Protein AF-0000000065807755 (afdb_homodimer)

Nearest PDB structures (foldseek):
  6hhk-assembly2_C  TM=9.388E-01  e=1.111E-24  Pecentumvirus A511
  7yzx-assembly1_A  TM=2.605E-01  e=2.488E+00  Streptococcus pyogenes
  5xxz-assembly1_B  TM=1.994E-01  e=1.651E+00  Streptococcus pyogenes
  5xxz-assembly1_A  TM=2.271E-01  e=3.975E+00  Streptococcus pyogenes
  6vjb-assembly1_A  TM=2.024E-01  e=2.488E+00  Streptococcus pyogenes

pLDDT: mean 92.17, std 13.01, range [21.42, 98.62]

InterPro domains:
  IPR036327 Bacteriophage T4, Gp8 superfamily [SSF89433] (10-60)
  IPR058040 Baseplate wedge 3 tail fiber network component [PF25691] (1-173)

Structure (mmCIF, N/CA/C/O backbone):
data_AF-0000000065807755-model_v1
#
loop_
_entity.id
_entity.type
_entity.pdbx_description
1 polymer 'Virion protein 3'
#
loop_
_atom_site.group_PDB
_atom_site.id
_atom_site.type_symbol
_atom_site.label_atom_id
_atom_site.label_alt_id
_atom_site.label_comp_id
_atom_site.label_asym_id
_atom_site.label_entity_id
_atom_site.label_seq_id
_atom_site.pdbx_PDB_ins_code
_atom_site.Cartn_x
_atom_site.Cartn_y
_atom_site.Cartn_z
_atom_site.occupancy
_atom_site.B_iso_or_equiv
_atom_site.auth_seq_id
_atom_site.auth_comp_id
_atom_site.auth_asym_id
_atom_site.auth_atom_id
_atom_site.pdbx_PDB_model_num
ATOM 1 N N . MET A 1 1 ? 3.611 9.258 17.828 1 67.75 1 MET A N 1
ATOM 2 C CA . MET A 1 1 ? 3.988 8.484 16.641 1 67.75 1 MET A CA 1
ATOM 3 C C . MET A 1 1 ? 2.85 8.453 15.633 1 67.75 1 MET A C 1
ATOM 5 O O . MET A 1 1 ? 1.682 8.328 16 1 67.75 1 MET A O 1
ATOM 9 N N . ALA A 1 2 ? 3.131 8.836 14.383 1 78.81 2 ALA A N 1
ATOM 10 C CA . ALA A 1 2 ? 2.1 8.875 13.352 1 78.81 2 ALA A CA 1
ATOM 11 C C . ALA A 1 2 ? 1.601 7.469 13.023 1 78.81 2 ALA A C 1
ATOM 13 O O . ALA A 1 2 ? 2.379 6.512 13.031 1 78.81 2 ALA A O 1
ATOM 14 N N . ILE A 1 3 ? 0.289 7.277 12.875 1 83.31 3 ILE A N 1
ATOM 15 C CA . ILE A 1 3 ? -0.272 5.988 12.484 1 83.31 3 ILE A CA 1
ATOM 16 C C . ILE A 1 3 ? -0.877 6.094 11.086 1 83.31 3 ILE A C 1
ATOM 18 O O . ILE A 1 3 ? -1.372 7.152 10.695 1 83.31 3 ILE A O 1
ATOM 22 N N . ALA A 1 4 ? -0.854 4.984 10.438 1 87.94 4 ALA A N 1
ATOM 23 C CA . ALA A 1 4 ? -1.62 4.867 9.195 1 87.94 4 ALA A CA 1
ATOM 24 C C . ALA A 1 4 ? -3.113 4.746 9.484 1 87.94 4 ALA A C 1
ATOM 26 O O . ALA A 1 4 ? -3.516 4.059 10.43 1 87.94 4 ALA A O 1
ATOM 27 N N . THR A 1 5 ? -3.891 5.379 8.664 1 92.94 5 THR A N 1
ATOM 28 C CA . THR A 1 5 ? -5.336 5.273 8.82 1 92.94 5 THR A CA 1
ATOM 29 C C . THR A 1 5 ? -5.867 4.035 8.109 1 92.94 5 THR A C 1
ATOM 31 O O . THR A 1 5 ? -5.168 3.439 7.281 1 92.94 5 THR A O 1
ATOM 34 N N . ASN A 1 6 ? -7.133 3.652 8.469 1 92.38 6 ASN A N 1
ATOM 35 C CA . ASN A 1 6 ? -7.781 2.576 7.727 1 92.38 6 ASN A CA 1
ATOM 36 C C . ASN A 1 6 ? -7.965 2.941 6.254 1 92.38 6 ASN A C 1
ATOM 38 O O . ASN A 1 6 ? -7.852 2.08 5.379 1 92.38 6 ASN A O 1
ATOM 42 N N . ASN A 1 7 ? -8.203 4.227 6.035 1 94.12 7 ASN A N 1
ATOM 43 C CA . ASN A 1 7 ? -8.344 4.672 4.652 1 94.12 7 ASN A CA 1
ATOM 44 C C . ASN A 1 7 ? -7.039 4.488 3.877 1 94.12 7 ASN A C 1
ATOM 46 O O . ASN A 1 7 ? -7.062 4.211 2.676 1 94.12 7 ASN A O 1
ATOM 50 N N . SER A 1 8 ? -5.973 4.652 4.574 1 93.31 8 SER A N 1
ATOM 51 C CA . SER A 1 8 ? -4.688 4.418 3.922 1 93.31 8 SER A CA 1
ATOM 52 C C . SER A 1 8 ? -4.543 2.965 3.49 1 93.31 8 SER A C 1
ATOM 54 O O . SER A 1 8 ? -4.008 2.68 2.418 1 93.31 8 SER A O 1
ATOM 56 N N . ARG A 1 9 ? -5.031 2.109 4.262 1 91.94 9 ARG A N 1
ATOM 57 C CA . ARG A 1 9 ? -4.984 0.687 3.943 1 91.94 9 ARG A CA 1
ATOM 58 C C . ARG A 1 9 ? -5.891 0.362 2.762 1 91.94 9 ARG A C 1
ATOM 60 O O . ARG A 1 9 ? -5.527 -0.432 1.892 1 91.94 9 ARG A O 1
ATOM 67 N N . VAL A 1 10 ? -7.047 0.959 2.787 1 95 10 VAL A N 1
ATOM 68 C CA . VAL A 1 10 ? -7.961 0.768 1.667 1 95 10 VAL A CA 1
ATOM 69 C C . VAL A 1 10 ? -7.316 1.283 0.381 1 95 10 VAL A C 1
ATOM 71 O O . VAL A 1 10 ? -7.387 0.627 -0.661 1 95 10 VAL A O 1
ATOM 74 N N . TYR A 1 11 ? -6.703 2.42 0.502 1 94.25 11 TYR A N 1
ATOM 75 C CA . TYR A 1 11 ? -6.016 2.984 -0.654 1 94.25 11 TYR A CA 1
ATOM 76 C C . TYR A 1 11 ? -4.992 2.004 -1.212 1 94.25 11 TYR A C 1
ATOM 78 O O . TYR A 1 11 ? -4.957 1.751 -2.418 1 94.25 11 TYR A O 1
ATOM 86 N N . ALA A 1 12 ? -4.191 1.467 -0.369 1 92.94 12 ALA A N 1
ATOM 87 C CA . ALA A 1 12 ? -3.166 0.516 -0.788 1 92.94 12 ALA A CA 1
ATOM 88 C C . ALA A 1 12 ? -3.791 -0.701 -1.466 1 92.94 12 ALA A C 1
ATOM 90 O O . ALA A 1 12 ? -3.303 -1.16 -2.502 1 92.94 12 ALA A O 1
ATOM 91 N N . SER A 1 13 ? -4.852 -1.189 -0.887 1 95.06 13 SER A N 1
ATOM 92 C CA . SER A 1 13 ? -5.535 -2.35 -1.448 1 95.06 13 SER A CA 1
ATOM 93 C C . SER A 1 13 ? -6.141 -2.029 -2.812 1 95.06 13 SER A C 1
ATOM 95 O O . SER A 1 13 ? -6.102 -2.857 -3.725 1 95.06 13 SER A O 1
ATOM 97 N N . LEU A 1 14 ? -6.672 -0.839 -2.891 1 95.69 14 LEU A N 1
ATOM 98 C CA . LEU A 1 14 ? -7.246 -0.409 -4.16 1 95.69 14 LEU A CA 1
ATOM 99 C C . LEU A 1 14 ? -6.168 -0.311 -5.238 1 95.69 14 LEU A C 1
ATOM 101 O O . LEU A 1 14 ? -6.402 -0.683 -6.391 1 95.69 14 LEU A O 1
ATOM 105 N N . GLN A 1 15 ? -4.992 0.189 -4.863 1 94.44 15 GLN A N 1
ATOM 106 C CA . GLN A 1 15 ? -3.895 0.272 -5.82 1 94.44 15 GLN A CA 1
ATOM 107 C C . GLN A 1 15 ? -3.494 -1.113 -6.32 1 94.44 15 GLN A C 1
ATOM 109 O O . GLN A 1 15 ? -3.234 -1.299 -7.512 1 94.44 15 GLN A O 1
ATOM 114 N N . LEU A 1 16 ? -3.467 -2.049 -5.457 1 94.69 16 LEU A N 1
ATOM 115 C CA . LEU A 1 16 ? -3.139 -3.416 -5.844 1 94.69 16 LEU A CA 1
ATOM 116 C C . LEU A 1 16 ? -4.219 -3.998 -6.75 1 94.69 16 LEU A C 1
ATOM 118 O O . LEU A 1 16 ? -3.914 -4.574 -7.797 1 94.69 16 LEU A O 1
ATOM 122 N N . LYS A 1 17 ? -5.449 -3.834 -6.355 1 96.81 17 LYS A N 1
ATOM 123 C CA . LYS A 1 17 ? -6.582 -4.332 -7.133 1 96.81 17 LYS A CA 1
ATOM 124 C C . LYS A 1 17 ? -6.57 -3.762 -8.547 1 96.81 17 LYS A C 1
ATOM 126 O O . LYS A 1 17 ? -6.875 -4.469 -9.508 1 96.81 17 LYS A O 1
ATOM 131 N N . ASN A 1 18 ? -6.176 -2.559 -8.641 1 96.56 18 ASN A N 1
ATOM 132 C CA . ASN A 1 18 ? -6.172 -1.876 -9.93 1 96.56 18 ASN A CA 1
ATOM 133 C C . ASN A 1 18 ? -5.133 -2.473 -10.875 1 96.56 18 ASN A C 1
ATOM 135 O O . ASN A 1 18 ? -5.145 -2.188 -12.078 1 96.56 18 ASN A O 1
ATOM 139 N N . LYS A 1 19 ? -4.297 -3.365 -10.406 1 96.75 19 LYS A N 1
ATOM 140 C CA . LYS A 1 19 ? -3.307 -4.047 -11.242 1 96.75 19 LYS A CA 1
ATOM 141 C C . LYS A 1 19 ? -3.863 -5.352 -11.797 1 96.75 19 LYS A C 1
ATOM 143 O O . LYS A 1 19 ? -3.127 -6.141 -12.398 1 96.75 19 LYS A O 1
ATOM 148 N N . GLN A 1 20 ? -5.094 -5.582 -11.742 1 97.12 20 GLN A N 1
ATOM 149 C CA . GLN A 1 20 ? -5.711 -6.859 -12.078 1 97.12 20 GLN A CA 1
ATOM 150 C C . GLN A 1 20 ? -5.406 -7.258 -13.516 1 97.12 20 GLN A C 1
ATOM 152 O O . GLN A 1 20 ? -5.238 -8.438 -13.82 1 97.12 20 GLN A O 1
ATOM 157 N N . ASP A 1 21 ? -5.277 -6.305 -14.461 1 96.25 21 ASP A N 1
ATOM 158 C CA . ASP A 1 21 ? -5.098 -6.617 -15.875 1 96.25 21 ASP A CA 1
ATOM 159 C C . ASP A 1 21 ? -3.725 -7.227 -16.125 1 96.25 21 ASP A C 1
ATOM 161 O O . ASP A 1 21 ? -3.514 -7.891 -17.156 1 96.25 21 ASP A O 1
ATOM 165 N N . SER A 1 22 ? -2.818 -6.957 -15.234 1 96.94 22 SER A N 1
ATOM 166 C CA . SER A 1 22 ? -1.463 -7.473 -15.391 1 96.94 22 SER A CA 1
ATOM 167 C C . SER A 1 22 ? -1.096 -8.414 -14.242 1 96.94 22 SER A C 1
ATOM 169 O O . SER A 1 22 ? 0.086 -8.641 -13.977 1 96.94 22 SER A O 1
ATOM 171 N N . MET A 1 23 ? -2.143 -8.867 -13.531 1 97.75 23 MET A N 1
ATOM 172 C CA . MET A 1 23 ? -1.961 -9.758 -12.383 1 97.75 23 MET A CA 1
ATOM 173 C C . MET A 1 23 ? -2.051 -11.219 -12.812 1 97.75 23 MET A C 1
ATOM 175 O O . MET A 1 23 ? -2.99 -11.609 -13.508 1 97.75 23 MET A O 1
ATOM 179 N N . TYR A 1 24 ? -1.058 -12.062 -12.406 1 98.38 24 TYR A N 1
ATOM 180 C CA . TYR A 1 24 ? -1.002 -13.477 -12.781 1 98.38 24 TYR A CA 1
ATOM 181 C C . TYR A 1 24 ? -0.627 -14.336 -11.578 1 98.38 24 TYR A C 1
ATOM 183 O O . TYR A 1 24 ? 0.215 -13.945 -10.766 1 98.38 24 TYR A O 1
ATOM 191 N N . LEU A 1 25 ? -1.238 -15.469 -11.5 1 98.25 25 LEU A N 1
ATOM 192 C CA . LEU A 1 25 ? -0.791 -16.531 -10.609 1 98.25 25 LEU A CA 1
ATOM 193 C C . LEU A 1 25 ? 0.409 -17.266 -11.203 1 98.25 25 LEU A C 1
ATOM 195 O O . LEU A 1 25 ? 0.374 -17.688 -12.359 1 98.25 25 LEU A O 1
ATOM 199 N N . ALA A 1 26 ? 1.429 -17.344 -10.438 1 98.44 26 ALA A N 1
ATOM 200 C CA . ALA A 1 26 ? 2.594 -18.125 -10.836 1 98.44 26 ALA A CA 1
ATOM 201 C C . ALA A 1 26 ? 2.695 -19.406 -10.008 1 98.44 26 ALA A C 1
ATOM 203 O O . ALA A 1 26 ? 2.402 -19.406 -8.812 1 98.44 26 ALA A O 1
ATOM 204 N N . ILE A 1 27 ? 3.062 -20.469 -10.617 1 98.31 27 ILE A N 1
ATOM 205 C CA . ILE A 1 27 ? 3.396 -21.703 -9.922 1 98.31 27 ILE A CA 1
ATOM 206 C C . ILE A 1 27 ? 4.812 -22.141 -10.289 1 98.31 27 ILE A C 1
ATOM 208 O O . ILE A 1 27 ? 5.277 -21.891 -11.406 1 98.31 27 ILE A O 1
ATOM 212 N N . GLY A 1 28 ? 5.473 -22.719 -9.344 1 98.44 28 GLY A N 1
ATOM 213 C CA . GLY A 1 28 ? 6.848 -23.141 -9.594 1 98.44 28 GLY A CA 1
ATOM 214 C C . GLY A 1 28 ? 7.398 -24.047 -8.516 1 98.44 28 GLY A C 1
ATOM 215 O O . GLY A 1 28 ? 6.645 -24.578 -7.691 1 98.44 28 GLY A O 1
ATOM 216 N N . LYS A 1 29 ? 8.695 -24.312 -8.633 1 98.44 29 LYS A N 1
ATOM 217 C CA . LYS A 1 29 ? 9.445 -25.172 -7.727 1 98.44 29 LYS A CA 1
ATOM 218 C C . LYS A 1 29 ? 9.109 -26.641 -7.965 1 98.44 29 LYS A C 1
ATOM 220 O O . LYS A 1 29 ? 8.414 -27.266 -7.156 1 98.44 29 LYS A O 1
ATOM 225 N N . THR A 1 30 ? 9.695 -27.172 -9 1 98.06 30 THR A N 1
ATOM 226 C CA . THR A 1 30 ? 9.414 -28.547 -9.383 1 98.06 30 THR A CA 1
ATOM 227 C C . THR A 1 30 ? 10.25 -29.531 -8.57 1 98.06 30 THR A C 1
ATOM 229 O O . THR A 1 30 ? 9.867 -30.672 -8.383 1 98.06 30 THR A O 1
ATOM 232 N N . THR A 1 31 ? 11.391 -29.062 -8.008 1 98 31 THR A N 1
ATOM 233 C CA . THR A 1 31 ? 12.297 -29.922 -7.246 1 98 31 THR A CA 1
ATOM 234 C C . THR A 1 31 ? 11.891 -29.953 -5.777 1 98 31 THR A C 1
ATOM 236 O O . THR A 1 31 ? 11.375 -28.969 -5.238 1 98 31 THR A O 1
ATOM 239 N N . PRO A 1 32 ? 12.188 -31.016 -5.137 1 97.88 32 PRO A N 1
ATOM 240 C CA . PRO A 1 32 ? 11.727 -31.203 -3.76 1 97.88 32 PRO A CA 1
ATOM 241 C C . PRO A 1 32 ? 12.438 -30.281 -2.766 1 97.88 32 PRO A C 1
ATOM 243 O O . PRO A 1 32 ? 13.57 -29.875 -3.006 1 97.88 32 PRO A O 1
ATOM 246 N N . TRP A 1 33 ? 11.672 -29.984 -1.714 1 97.75 33 TRP A N 1
ATOM 247 C CA . TRP A 1 33 ? 12.312 -29.375 -0.547 1 97.75 33 TRP A CA 1
ATOM 248 C C . TRP A 1 33 ? 13.242 -30.375 0.136 1 97.75 33 TRP A C 1
ATOM 250 O O . TRP A 1 33 ? 13.125 -31.594 -0.068 1 97.75 33 TRP A O 1
ATOM 260 N N . THR A 1 34 ? 14.219 -29.844 0.962 1 97.12 34 THR A N 1
ATOM 261 C CA . THR A 1 34 ? 15.023 -30.734 1.795 1 97.12 34 THR A CA 1
ATOM 262 C C . THR A 1 34 ? 14.133 -31.578 2.695 1 97.12 34 THR A C 1
ATOM 264 O O . THR A 1 34 ? 14.367 -32.781 2.848 1 97.12 34 THR A O 1
ATOM 267 N N . ASN A 1 35 ? 13.117 -31.016 3.209 1 97.06 35 ASN A N 1
ATOM 268 C CA . ASN A 1 35 ? 12.07 -31.672 3.98 1 97.06 35 ASN A CA 1
ATOM 269 C C . ASN A 1 35 ? 10.68 -31.359 3.428 1 97.06 35 ASN A C 1
ATOM 271 O O . ASN A 1 35 ? 10.141 -30.281 3.678 1 97.06 35 ASN A O 1
ATOM 275 N N . GLU A 1 36 ? 10.039 -32.25 2.781 1 96.12 36 GLU A N 1
ATOM 276 C CA . GLU A 1 36 ? 8.781 -32.062 2.068 1 96.12 36 GLU A CA 1
ATOM 277 C C . GLU A 1 36 ? 7.629 -31.828 3.041 1 96.12 36 GLU A C 1
ATOM 279 O O . GLU A 1 36 ? 6.602 -31.25 2.67 1 96.12 36 GLU A O 1
ATOM 284 N N . ASP A 1 37 ? 7.773 -32.375 4.23 1 94.44 37 ASP A N 1
ATOM 285 C CA . ASP A 1 37 ? 6.703 -32.219 5.215 1 94.44 37 ASP A CA 1
ATOM 286 C C . ASP A 1 37 ? 6.773 -30.875 5.918 1 94.44 37 ASP A C 1
ATOM 288 O O . ASP A 1 37 ? 5.816 -30.453 6.582 1 94.44 37 ASP A O 1
ATOM 292 N N . ALA A 1 38 ? 7.906 -30.234 5.73 1 95.44 38 ALA A N 1
ATOM 293 C CA . ALA A 1 38 ? 8.117 -28.922 6.363 1 95.44 38 ALA A CA 1
ATOM 294 C C . ALA A 1 38 ? 8.828 -27.969 5.418 1 95.44 38 ALA A C 1
ATOM 296 O O . ALA A 1 38 ? 10.023 -27.688 5.586 1 95.44 38 ALA A O 1
ATOM 297 N N . PRO A 1 39 ? 8.125 -27.469 4.434 1 96.69 39 PRO A N 1
ATOM 298 C CA . PRO A 1 39 ? 8.75 -26.5 3.531 1 96.69 39 PRO A CA 1
ATOM 299 C C . PRO A 1 39 ? 9.336 -25.297 4.27 1 96.69 39 PRO A C 1
ATOM 301 O O . PRO A 1 39 ? 8.828 -24.906 5.328 1 96.69 39 PRO A O 1
ATOM 304 N N . PRO A 1 40 ? 10.391 -24.766 3.812 1 96.38 40 PRO A N 1
ATOM 305 C CA . PRO A 1 40 ? 10.977 -23.594 4.469 1 96.38 40 PRO A CA 1
ATOM 306 C C . PRO A 1 40 ? 10.047 -22.375 4.465 1 96.38 40 PRO A C 1
ATOM 308 O O . PRO A 1 40 ? 9.188 -22.266 3.59 1 96.38 40 PRO A O 1
ATOM 311 N N . ALA A 1 41 ? 10.203 -21.531 5.469 1 94.44 41 ALA A N 1
ATOM 312 C CA . ALA A 1 41 ? 9.484 -20.266 5.461 1 94.44 41 ALA A CA 1
ATOM 313 C C . ALA A 1 41 ? 9.844 -19.438 4.23 1 94.44 41 ALA A C 1
ATOM 315 O O . ALA A 1 41 ? 11.008 -19.391 3.818 1 94.44 41 ALA A O 1
ATOM 316 N N . PRO A 1 42 ? 8.828 -18.844 3.65 1 93.75 42 PRO A N 1
ATOM 317 C CA . PRO A 1 42 ? 9.141 -17.984 2.494 1 93.75 42 PRO A CA 1
ATOM 318 C C . PRO A 1 42 ? 10.062 -16.828 2.842 1 93.75 42 PRO A C 1
ATOM 320 O O . PRO A 1 42 ? 9.969 -16.266 3.938 1 93.75 42 PRO A O 1
ATOM 323 N N . ASP A 1 43 ? 10.93 -16.531 1.989 1 94.44 43 ASP A N 1
ATOM 324 C CA . ASP A 1 43 ? 11.859 -15.414 2.111 1 94.44 43 ASP A CA 1
ATOM 325 C C . ASP A 1 43 ? 11.266 -14.141 1.505 1 94.44 43 ASP A C 1
ATOM 327 O O . ASP A 1 43 ? 11.016 -14.078 0.3 1 94.44 43 ASP A O 1
ATOM 331 N N . PRO A 1 44 ? 11.102 -13.07 2.303 1 91.94 44 PRO A N 1
ATOM 332 C CA . PRO A 1 44 ? 10.469 -11.852 1.792 1 91.94 44 PRO A CA 1
ATOM 333 C C . PRO A 1 44 ? 11.312 -11.156 0.722 1 91.94 44 PRO A C 1
ATOM 335 O O . PRO A 1 44 ? 10.82 -10.266 0.025 1 91.94 44 PRO A O 1
ATOM 338 N N . THR A 1 45 ? 12.539 -11.484 0.552 1 94.12 45 THR A N 1
ATOM 339 C CA . THR A 1 45 ? 13.398 -10.844 -0.444 1 94.12 45 THR A CA 1
ATOM 340 C C . THR A 1 45 ? 13.266 -11.539 -1.795 1 94.12 45 THR A C 1
ATOM 342 O O . THR A 1 45 ? 13.875 -11.117 -2.779 1 94.12 45 THR A O 1
ATOM 345 N N . THR A 1 46 ? 12.43 -12.602 -1.843 1 95.44 46 THR A N 1
ATOM 346 C CA . THR A 1 46 ? 12.219 -13.336 -3.084 1 95.44 46 THR A CA 1
ATOM 347 C C . THR A 1 46 ? 11.562 -12.445 -4.133 1 95.44 46 THR A C 1
ATOM 349 O O . THR A 1 46 ? 10.633 -11.695 -3.826 1 95.44 46 THR A O 1
ATOM 352 N N . THR A 1 47 ? 12.094 -12.492 -5.375 1 96.19 47 THR A N 1
ATOM 353 C CA . THR A 1 47 ? 11.547 -11.648 -6.43 1 96.19 47 THR A CA 1
ATOM 354 C C . THR A 1 47 ? 10.875 -12.492 -7.508 1 96.19 47 THR A C 1
ATOM 356 O O . THR A 1 47 ? 10.125 -11.977 -8.336 1 96.19 47 THR A O 1
ATOM 359 N N . THR A 1 48 ? 11.203 -13.758 -7.562 1 96.06 48 THR A N 1
ATOM 360 C CA . THR A 1 48 ? 10.602 -14.703 -8.492 1 96.06 48 THR A CA 1
ATOM 361 C C . THR A 1 48 ? 10.57 -16.109 -7.898 1 96.06 48 THR A C 1
ATOM 363 O O . THR A 1 48 ? 11.422 -16.453 -7.07 1 96.06 48 THR A O 1
ATOM 366 N N . LEU A 1 49 ? 9.562 -16.875 -8.297 1 98 49 LEU A N 1
ATOM 367 C CA . LEU A 1 49 ? 9.5 -18.266 -7.84 1 98 49 LEU A CA 1
ATOM 368 C C . LEU A 1 49 ? 10.656 -19.078 -8.414 1 98 49 LEU A C 1
ATOM 370 O O . LEU A 1 49 ? 11.234 -18.703 -9.445 1 98 49 LEU A O 1
ATOM 374 N N . THR A 1 50 ? 10.953 -20.109 -7.699 1 97.44 50 THR A N 1
ATOM 375 C CA . THR A 1 50 ? 11.961 -21.047 -8.188 1 97.44 50 THR A CA 1
ATOM 376 C C . THR A 1 50 ? 11.375 -21.953 -9.273 1 97.44 50 THR A C 1
ATOM 378 O O . THR A 1 50 ? 10.266 -22.453 -9.141 1 97.44 50 THR A O 1
ATOM 381 N N . GLU A 1 51 ? 12.07 -22.125 -10.438 1 98.25 51 GLU A N 1
ATOM 382 C CA . GLU A 1 51 ? 11.664 -23.031 -11.508 1 98.25 51 GLU A CA 1
ATOM 383 C C . GLU A 1 51 ? 10.211 -22.781 -11.914 1 98.25 51 GLU A C 1
ATOM 385 O O . GLU A 1 51 ? 9.391 -23.703 -11.883 1 98.25 51 GLU A O 1
ATOM 390 N N . VAL A 1 52 ? 9.977 -21.562 -12.375 1 98.62 52 VAL A N 1
ATOM 391 C CA . VAL A 1 52 ? 8.609 -21.172 -12.727 1 98.62 52 VAL A CA 1
ATOM 392 C C . VAL A 1 52 ? 8.086 -22.078 -13.836 1 98.62 52 VAL A C 1
ATOM 394 O O . VAL A 1 52 ? 8.742 -22.266 -14.859 1 98.62 52 VAL A O 1
ATOM 397 N N . ILE A 1 53 ? 6.949 -22.641 -13.578 1 98.38 53 ILE A N 1
ATOM 398 C CA . ILE A 1 53 ? 6.281 -23.484 -14.562 1 98.38 53 ILE A CA 1
ATOM 399 C C . ILE A 1 53 ? 5.48 -22.625 -15.531 1 98.38 53 ILE A C 1
ATOM 401 O O . ILE A 1 53 ? 5.5 -22.859 -16.734 1 98.38 53 ILE A O 1
ATOM 405 N N . GLY A 1 54 ? 4.801 -21.688 -14.977 1 98.44 54 GLY A N 1
ATOM 406 C CA . GLY A 1 54 ? 3.99 -20.812 -15.805 1 98.44 54 GLY A CA 1
ATOM 407 C C . GLY A 1 54 ? 3.197 -19.797 -15 1 98.44 54 GLY A C 1
ATOM 408 O O . GLY A 1 54 ? 3.332 -19.734 -13.773 1 98.44 54 GLY A O 1
ATOM 409 N N . TYR A 1 55 ? 2.477 -19 -15.75 1 98.56 55 TYR A N 1
ATOM 410 C CA . TYR A 1 55 ? 1.649 -17.922 -15.219 1 98.56 55 TYR A CA 1
ATOM 411 C C . TYR A 1 55 ? 0.217 -18.031 -15.727 1 98.56 55 TYR A C 1
ATOM 413 O O . TYR A 1 55 ? -0.008 -18.297 -16.906 1 98.56 55 TYR A O 1
ATOM 421 N N . LYS A 1 56 ? -0.717 -17.922 -14.883 1 98.44 56 LYS A N 1
ATOM 422 C CA . LYS A 1 56 ? -2.133 -17.922 -15.234 1 98.44 56 LYS A CA 1
ATOM 423 C C . LYS A 1 56 ? -2.793 -16.594 -14.875 1 98.44 56 LYS A C 1
ATOM 425 O O . LYS A 1 56 ? -2.688 -16.141 -13.734 1 98.44 56 LYS A O 1
ATOM 430 N N . LYS A 1 57 ? -3.502 -15.992 -15.82 1 98 57 LYS A N 1
ATOM 431 C CA . LYS A 1 57 ? -4.254 -14.773 -15.547 1 98 57 LYS A CA 1
ATOM 432 C C . LYS A 1 57 ? -5.277 -14.992 -14.438 1 98 57 LYS A C 1
ATOM 434 O O . LYS A 1 57 ? -5.988 -16 -14.43 1 98 57 LYS A O 1
ATOM 439 N N . VAL A 1 58 ? -5.227 -14.086 -13.477 1 97.81 58 VAL A N 1
ATOM 440 C CA . VAL A 1 58 ? -6.203 -14.195 -12.398 1 97.81 58 VAL A CA 1
ATOM 441 C C . VAL A 1 58 ? -7.613 -14.047 -12.953 1 97.81 58 VAL A C 1
ATOM 443 O O . VAL A 1 58 ? -7.828 -13.305 -13.922 1 97.81 58 VAL A O 1
ATOM 446 N N . ALA A 1 59 ? -8.531 -14.727 -12.344 1 96.62 59 ALA A N 1
ATOM 447 C CA . ALA A 1 59 ? -9.906 -14.75 -12.82 1 96.62 59 ALA A CA 1
ATOM 448 C C . ALA A 1 59 ? -10.742 -13.656 -12.148 1 96.62 59 ALA A C 1
ATOM 450 O O . ALA A 1 59 ? -11.625 -13.07 -12.773 1 96.62 59 ALA A O 1
ATOM 451 N N . ARG A 1 60 ? -10.461 -13.445 -10.906 1 96.56 60 ARG A N 1
ATOM 452 C CA . ARG A 1 60 ? -11.242 -12.484 -10.133 1 96.56 60 ARG A CA 1
ATOM 453 C C . ARG A 1 60 ? -10.375 -11.766 -9.109 1 96.56 60 ARG A C 1
ATOM 455 O O . ARG A 1 60 ? -9.547 -12.391 -8.445 1 96.56 60 ARG A O 1
ATOM 462 N N . VAL A 1 61 ? -10.516 -10.477 -9.094 1 97.88 61 VAL A N 1
ATOM 463 C CA . VAL A 1 61 ? -9.883 -9.633 -8.078 1 97.88 61 VAL A CA 1
ATOM 464 C C . VAL A 1 61 ? -10.906 -8.648 -7.516 1 97.88 61 VAL A C 1
ATOM 466 O O . VAL A 1 61 ? -11.648 -8.016 -8.266 1 97.88 61 VAL A O 1
ATOM 469 N N . SER A 1 62 ? -10.977 -8.617 -6.18 1 98.12 62 SER A N 1
ATOM 470 C CA . SER A 1 62 ? -11.93 -7.715 -5.543 1 98.12 62 SER A CA 1
ATOM 471 C C . SER A 1 62 ? -11.398 -7.211 -4.203 1 98.12 62 SER A C 1
ATOM 473 O O . SER A 1 62 ? -10.672 -7.926 -3.506 1 98.12 62 SER A O 1
ATOM 475 N N . LEU A 1 63 ? -11.773 -5.984 -3.906 1 97.81 63 LEU A N 1
ATOM 476 C CA . LEU A 1 63 ? -11.625 -5.59 -2.51 1 97.81 63 LEU A CA 1
ATOM 477 C C . LEU A 1 63 ? -12.484 -6.469 -1.603 1 97.81 63 LEU A C 1
ATOM 479 O O . LEU A 1 63 ? -13.539 -6.945 -2.012 1 97.81 63 LEU A O 1
ATOM 483 N N . CYS A 1 64 ? -11.945 -6.637 -0.381 1 97.31 64 CYS A N 1
ATOM 484 C CA . CYS A 1 64 ? -12.773 -7.406 0.541 1 97.31 64 CYS A CA 1
ATOM 485 C C . CYS A 1 64 ? -12.492 -7.012 1.986 1 97.31 64 CYS A C 1
ATOM 487 O O . CYS A 1 64 ? -11.547 -6.277 2.26 1 97.31 64 CYS A O 1
ATOM 489 N N . ARG A 1 65 ? -13.289 -7.293 2.852 1 96.31 65 ARG A N 1
ATOM 490 C CA . ARG A 1 65 ? -13.164 -7.207 4.305 1 96.31 65 ARG A CA 1
ATOM 491 C C . ARG A 1 65 ? -13.828 -8.398 4.984 1 96.31 65 ARG A C 1
ATOM 493 O O . ARG A 1 65 ? -14.531 -9.18 4.336 1 96.31 65 ARG A O 1
ATOM 500 N N . GLU A 1 66 ? -13.555 -8.578 6.246 1 95.25 66 GLU A N 1
ATOM 501 C CA . GLU A 1 66 ? -14.18 -9.672 6.988 1 95.25 66 GLU A CA 1
ATOM 502 C C . GLU A 1 66 ? -15.703 -9.562 6.945 1 95.25 66 GLU A C 1
ATOM 504 O O . GLU A 1 66 ? -16.25 -8.461 6.949 1 95.25 66 GLU A O 1
ATOM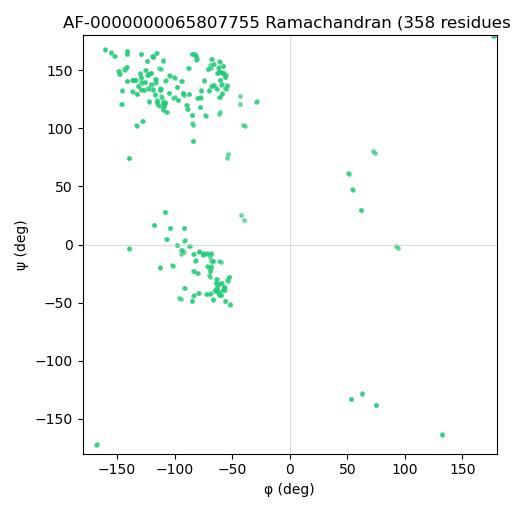 509 N N . TYR A 1 67 ? -16.25 -10.672 6.957 1 95.75 67 TYR A N 1
ATOM 510 C CA . TYR A 1 67 ? -17.703 -10.805 6.855 1 95.75 67 TYR A CA 1
ATOM 511 C C . TYR A 1 67 ? -18.391 -10.25 8.094 1 95.75 67 TYR A C 1
ATOM 513 O O . TYR A 1 67 ? -17.922 -10.461 9.219 1 95.75 67 TYR A O 1
ATOM 521 N N . LEU A 1 68 ? -19.453 -9.5 7.898 1 94.12 68 LEU A N 1
ATOM 522 C CA . LEU A 1 68 ? -20.375 -9.07 8.953 1 94.12 68 LEU A CA 1
ATOM 523 C C . LEU A 1 68 ? -21.766 -9.648 8.727 1 94.12 68 LEU A C 1
ATOM 525 O O . LEU A 1 68 ? -22.219 -9.75 7.59 1 94.12 68 LEU A O 1
ATOM 529 N N . PRO A 1 69 ? -22.438 -10.031 9.781 1 89.62 69 PRO A N 1
ATOM 530 C CA . PRO A 1 69 ? -23.797 -10.562 9.641 1 89.62 69 PRO A CA 1
ATOM 531 C C . PRO A 1 69 ? -24.719 -9.625 8.852 1 89.62 69 PRO A C 1
ATOM 533 O O . PRO A 1 69 ? -25.625 -10.086 8.156 1 89.62 69 PRO A O 1
ATOM 536 N N . SER A 1 70 ? -24.453 -8.32 8.891 1 88.12 70 SER A N 1
ATOM 537 C CA . SER A 1 70 ? -25.281 -7.324 8.211 1 88.12 70 SER A CA 1
ATOM 538 C C . SER A 1 70 ? -25.047 -7.348 6.707 1 88.12 70 SER A C 1
ATOM 540 O O . SER A 1 70 ? -25.781 -6.715 5.949 1 88.12 70 SER A O 1
ATOM 542 N N . ASP A 1 71 ? -24.031 -8.133 6.281 1 87.38 71 ASP A N 1
ATOM 543 C CA . ASP A 1 71 ? -23.672 -8.148 4.867 1 87.38 71 ASP A CA 1
ATOM 544 C C . ASP A 1 71 ? -24.641 -9.023 4.07 1 87.38 71 ASP A C 1
ATOM 546 O O . ASP A 1 71 ? -24.672 -8.961 2.838 1 87.38 71 ASP A O 1
ATOM 550 N N . ASP A 1 72 ? -25.469 -9.633 4.812 1 78.56 72 ASP A N 1
ATOM 551 C CA . ASP A 1 72 ? -26.328 -10.617 4.148 1 78.56 72 ASP A CA 1
ATOM 552 C C . ASP A 1 72 ? -27.203 -9.961 3.082 1 78.56 72 ASP A C 1
ATOM 554 O O . ASP A 1 72 ? -27.922 -9 3.367 1 78.56 72 ASP A O 1
ATOM 558 N N . SER A 1 73 ? -27.016 -10.227 1.823 1 79.62 73 SER A N 1
ATOM 559 C CA . SER A 1 73 ? -27.797 -9.859 0.645 1 79.62 73 SER A CA 1
ATOM 560 C C . SER A 1 73 ? -27.266 -8.586 0.003 1 79.62 73 SER A C 1
ATOM 562 O O . SER A 1 73 ? -27.828 -8.094 -0.979 1 79.62 73 SER A O 1
ATOM 564 N N . LYS A 1 74 ? -26.266 -7.934 0.558 1 88.81 74 LYS A N 1
ATOM 565 C CA . LYS A 1 74 ? -25.781 -6.672 -0.009 1 88.81 74 LYS A CA 1
ATOM 566 C C . LYS A 1 74 ? -24.609 -6.902 -0.946 1 88.81 74 LYS A C 1
ATOM 568 O O . LYS A 1 74 ? -24.547 -6.324 -2.033 1 88.81 74 LYS A O 1
ATOM 573 N N . TYR A 1 75 ? -23.656 -7.746 -0.424 1 94.5 75 TYR A N 1
ATOM 574 C CA . TYR A 1 75 ? -22.438 -8 -1.168 1 94.5 75 TYR A CA 1
ATOM 575 C C . TYR A 1 75 ? -22.156 -9.5 -1.276 1 94.5 75 TYR A C 1
ATOM 577 O O . TYR A 1 75 ? -22.609 -10.281 -0.434 1 94.5 75 TYR A O 1
ATOM 585 N N . PRO A 1 76 ? -21.531 -9.938 -2.443 1 95.12 76 PRO A N 1
ATOM 586 C CA . PRO A 1 76 ? -21.109 -11.336 -2.498 1 95.12 76 PRO A CA 1
ATOM 587 C C . PRO A 1 76 ? -20.172 -11.711 -1.354 1 95.12 76 PRO A C 1
ATOM 589 O O . PRO A 1 76 ? -19.344 -10.891 -0.932 1 95.12 76 PRO A O 1
ATOM 592 N N . VAL A 1 77 ? -20.312 -12.953 -0.863 1 95.5 77 VAL A N 1
ATOM 593 C CA . VAL A 1 77 ? -19.5 -13.453 0.243 1 95.5 77 VAL A CA 1
ATOM 594 C C . VAL A 1 77 ? -18.719 -14.688 -0.203 1 95.5 77 VAL A C 1
ATOM 596 O O . VAL A 1 77 ? -19.25 -15.547 -0.911 1 95.5 77 VAL A O 1
ATOM 599 N N . VAL A 1 78 ? -17.453 -14.75 0.197 1 94 78 VAL A N 1
ATOM 600 C CA . VAL A 1 78 ? -16.625 -15.906 -0.12 1 94 78 VAL A CA 1
ATOM 601 C C . VAL A 1 78 ? -16.094 -16.531 1.169 1 94 78 VAL A C 1
ATOM 603 O O . VAL A 1 78 ? -15.867 -15.828 2.156 1 94 78 VAL A O 1
ATOM 606 N N . SER A 1 79 ? -15.953 -17.797 1.132 1 92.94 79 SER A N 1
ATOM 607 C CA . SER A 1 79 ? -15.367 -18.516 2.256 1 92.94 79 SER A CA 1
ATOM 608 C C . SER A 1 79 ? -13.883 -18.797 2.021 1 92.94 79 SER A C 1
ATOM 610 O O . SER A 1 79 ? -13.484 -19.172 0.918 1 92.94 79 SER A O 1
ATOM 612 N N . TYR A 1 80 ? -13.141 -18.562 3.012 1 89.88 80 TYR A N 1
ATOM 613 C CA . TYR A 1 80 ? -11.711 -18.859 3.021 1 89.88 80 TYR A CA 1
ATOM 614 C C . TYR A 1 80 ? -11.312 -19.578 4.309 1 89.88 80 TYR A C 1
ATOM 616 O O . TYR A 1 80 ? -11.141 -18.938 5.352 1 89.88 80 TYR A O 1
ATOM 624 N N . GLY A 1 81 ? -11.148 -20.859 4.156 1 84.19 81 GLY A N 1
ATOM 625 C CA . GLY A 1 81 ? -11.023 -21.656 5.367 1 84.19 81 GLY A CA 1
ATOM 626 C C . GLY A 1 81 ? -12.258 -21.609 6.246 1 84.19 81 GLY A C 1
ATOM 627 O O . GLY A 1 81 ? -13.367 -21.891 5.781 1 84.19 81 GLY A O 1
ATOM 628 N N . SER A 1 82 ? -11.977 -21.281 7.488 1 90.88 82 SER A N 1
ATOM 629 C CA . SER A 1 82 ? -13.086 -21.188 8.43 1 90.88 82 SER A CA 1
ATOM 630 C C . SER A 1 82 ? -13.641 -19.766 8.5 1 90.88 82 SER A C 1
ATOM 632 O O . SER A 1 82 ? -14.578 -19.5 9.25 1 90.88 82 SER A O 1
ATOM 634 N N . ARG A 1 83 ? -13.086 -18.906 7.672 1 92.5 83 ARG A N 1
ATOM 635 C CA . ARG A 1 83 ? -13.492 -17.5 7.734 1 92.5 83 ARG A CA 1
ATOM 636 C C . ARG A 1 83 ? -14.297 -17.109 6.5 1 92.5 83 ARG A C 1
ATOM 638 O O . ARG A 1 83 ? -14.258 -17.812 5.48 1 92.5 83 ARG A O 1
ATOM 645 N N . LYS A 1 84 ? -14.992 -16.094 6.707 1 94.44 84 LYS A N 1
ATOM 646 C CA . LYS A 1 84 ? -15.766 -15.523 5.605 1 94.44 84 LYS A CA 1
ATOM 647 C C . LYS A 1 84 ? -15.352 -14.086 5.328 1 94.44 84 LYS A C 1
ATOM 649 O O . LYS A 1 84 ? -14.984 -13.344 6.25 1 94.44 84 LYS A O 1
ATOM 654 N N . PHE A 1 85 ? -15.461 -13.773 4.039 1 96 85 PHE A N 1
ATOM 655 C CA . PHE A 1 85 ? -15.109 -12.43 3.605 1 96 85 PHE A CA 1
ATOM 656 C C . PHE A 1 85 ? -16.172 -11.867 2.664 1 96 85 PHE A C 1
ATOM 658 O O . PHE A 1 85 ? -16.734 -12.602 1.846 1 96 85 PHE A O 1
ATOM 665 N N . THR A 1 86 ? -16.422 -10.625 2.818 1 97.69 86 THR A N 1
ATOM 666 C CA . THR A 1 86 ? -17.359 -9.922 1.946 1 97.69 86 THR A CA 1
ATOM 667 C C . THR A 1 86 ? -16.625 -9.188 0.836 1 97.69 86 THR A C 1
ATOM 669 O O . THR A 1 86 ? -15.688 -8.422 1.105 1 97.69 86 THR A O 1
ATOM 672 N N . LEU A 1 87 ? -17 -9.477 -0.416 1 97.69 87 LEU A N 1
ATOM 673 C CA . LEU A 1 87 ? -16.422 -8.781 -1.56 1 97.69 87 LEU A CA 1
ATOM 674 C C . LEU A 1 87 ? -17.078 -7.422 -1.768 1 97.69 87 LEU A C 1
ATOM 676 O O . LEU A 1 87 ? -18.297 -7.324 -1.835 1 97.69 87 LEU A O 1
ATOM 680 N N . ILE A 1 88 ? -16.281 -6.355 -1.825 1 98.12 88 ILE A N 1
ATOM 681 C CA . ILE A 1 88 ? -16.781 -4.98 -1.836 1 98.12 88 ILE A CA 1
ATOM 682 C C . ILE A 1 88 ? -16.422 -4.32 -3.166 1 98.12 88 ILE A C 1
ATOM 684 O O . ILE A 1 88 ? -15.266 -4.367 -3.602 1 98.12 88 ILE A O 1
ATOM 688 N N . PRO A 1 89 ? -17.406 -3.785 -3.904 1 97.25 89 PRO A N 1
ATOM 689 C CA . PRO A 1 89 ? -17.078 -3.02 -5.109 1 97.25 89 PRO A CA 1
ATOM 690 C C . PRO A 1 89 ? -16.156 -1.836 -4.82 1 97.25 89 PRO A C 1
ATOM 692 O O . PRO A 1 89 ? -16.188 -1.283 -3.717 1 97.25 89 PRO A O 1
ATOM 695 N N . ASP A 1 90 ? -15.383 -1.439 -5.848 1 97.25 90 ASP A N 1
ATOM 696 C CA . ASP A 1 90 ? -14.375 -0.402 -5.68 1 97.25 90 ASP A CA 1
ATOM 697 C C . ASP A 1 90 ? -14.992 0.89 -5.152 1 97.25 90 ASP A C 1
ATOM 699 O O . ASP A 1 90 ? -14.414 1.559 -4.293 1 97.25 90 ASP A O 1
ATOM 703 N N . GLU A 1 91 ? -16.172 1.214 -5.594 1 96.56 91 GLU A N 1
ATOM 704 C CA . GLU A 1 91 ? -16.828 2.48 -5.27 1 96.56 91 GLU A CA 1
ATOM 705 C C . GLU A 1 91 ? -17.219 2.543 -3.793 1 96.56 91 GLU A C 1
ATOM 707 O O . GLU A 1 91 ? -17.375 3.629 -3.234 1 96.56 91 GLU A O 1
ATOM 712 N N . ASP A 1 92 ? -17.281 1.337 -3.135 1 96.81 92 ASP A N 1
ATOM 713 C CA . ASP A 1 92 ? -17.672 1.287 -1.729 1 96.81 92 ASP A CA 1
ATOM 714 C C . ASP A 1 92 ? -16.484 0.976 -0.835 1 96.81 92 ASP A C 1
ATOM 716 O O . ASP A 1 92 ? -16.641 0.752 0.367 1 96.81 92 ASP A O 1
ATOM 720 N N . GLY A 1 93 ? -15.289 0.904 -1.426 1 97.12 93 GLY A N 1
ATOM 721 C C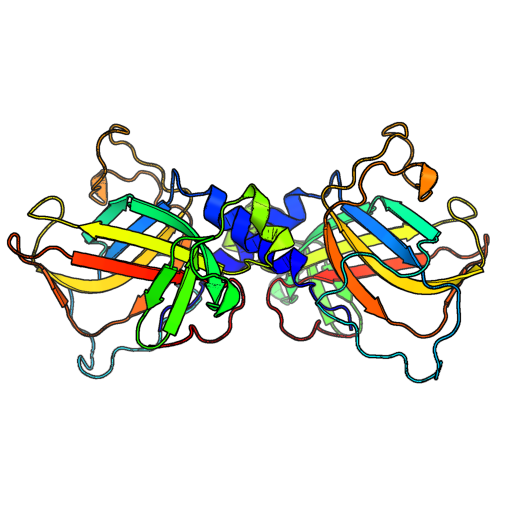A . GLY A 1 93 ? -14.102 0.486 -0.706 1 97.12 93 GLY A CA 1
ATOM 722 C C . GLY A 1 93 ? -13.883 1.258 0.581 1 97.12 93 GLY A C 1
ATOM 723 O O . GLY A 1 93 ? -13.727 0.662 1.649 1 97.12 93 GLY A O 1
ATOM 724 N N . TYR A 1 94 ? -13.914 2.582 0.488 1 96.38 94 TYR A N 1
ATOM 725 C CA . TYR A 1 94 ? -13.648 3.414 1.656 1 96.38 94 TYR A CA 1
ATOM 726 C C . TYR A 1 94 ? -14.812 3.365 2.635 1 96.38 94 TYR A C 1
ATOM 728 O O . TYR A 1 94 ? -14.617 3.23 3.844 1 96.38 94 TYR A O 1
ATOM 736 N N . LYS A 1 95 ? -16.016 3.428 2.115 1 95.5 95 LYS A N 1
ATOM 737 C CA . LYS A 1 95 ? -17.219 3.395 2.947 1 95.5 95 LYS A CA 1
ATOM 738 C C . LYS A 1 95 ? -17.266 2.123 3.791 1 95.5 95 LYS A C 1
ATOM 740 O O . LYS A 1 95 ? -17.609 2.17 4.973 1 95.5 95 LYS A O 1
ATOM 745 N N . GLU A 1 96 ? -16.844 1.021 3.184 1 96.12 96 GLU A N 1
ATOM 746 C CA . GLU A 1 96 ? -16.953 -0.284 3.83 1 96.12 96 GLU A CA 1
ATOM 747 C C . GLU A 1 96 ? -15.625 -0.682 4.48 1 96.12 96 GLU A C 1
ATOM 749 O O . GLU A 1 96 ? -15.508 -1.775 5.039 1 96.12 96 GLU A O 1
ATOM 754 N N . GLN A 1 97 ? -14.586 0.128 4.398 1 94.38 97 GLN A N 1
ATOM 755 C CA . GLN A 1 97 ? -13.266 -0.125 4.957 1 94.38 97 GLN A CA 1
ATOM 756 C C . GLN A 1 97 ? -12.711 -1.461 4.473 1 94.38 97 GLN A C 1
ATOM 758 O O . GLN A 1 97 ? -12.266 -2.283 5.277 1 94.38 97 GLN A O 1
ATOM 763 N N . ALA A 1 98 ? -12.805 -1.672 3.141 1 96.19 98 ALA A N 1
ATOM 764 C CA . ALA A 1 98 ? -12.32 -2.896 2.508 1 96.19 98 ALA A CA 1
ATOM 765 C C . ALA A 1 98 ? -10.828 -2.812 2.223 1 96.19 98 ALA A C 1
ATOM 767 O O . ALA A 1 98 ? -10.422 -2.488 1.105 1 96.19 98 ALA A O 1
ATOM 768 N N . TRP A 1 99 ? -10.016 -3.242 3.23 1 93.94 99 TRP A N 1
ATOM 769 C CA . TRP A 1 99 ? -8.586 -3.002 3.131 1 93.94 99 TRP A CA 1
ATOM 770 C C . TRP A 1 99 ? -7.84 -4.281 2.762 1 93.94 99 TRP A C 1
ATOM 772 O O . TRP A 1 99 ? -6.621 -4.371 2.924 1 93.94 99 TRP A O 1
ATOM 782 N N . MET A 1 100 ? -8.547 -5.316 2.307 1 94.62 100 MET A N 1
ATOM 783 C CA . MET A 1 100 ? -7.938 -6.543 1.805 1 94.62 100 MET A CA 1
ATOM 784 C C . MET A 1 100 ? -8.305 -6.773 0.342 1 94.62 100 MET A C 1
ATOM 786 O O . MET A 1 100 ? -9.242 -6.164 -0.171 1 94.62 100 MET A O 1
ATOM 790 N N . VAL A 1 101 ? -7.543 -7.586 -0.3 1 96 101 VAL A N 1
ATOM 791 C CA . VAL A 1 101 ? -7.797 -7.906 -1.701 1 96 101 VAL A CA 1
ATOM 792 C C . VAL A 1 101 ? -7.984 -9.414 -1.86 1 96 101 VAL A C 1
ATOM 794 O O . VAL A 1 101 ? -7.148 -10.203 -1.415 1 96 101 VAL A O 1
ATOM 797 N N . TYR A 1 102 ? -9.109 -9.797 -2.408 1 96.56 102 TYR A N 1
ATOM 798 C CA . TYR A 1 102 ? -9.391 -11.172 -2.799 1 96.56 102 TYR A CA 1
ATOM 799 C C . TYR A 1 102 ? -8.906 -11.445 -4.219 1 96.56 102 TYR A C 1
ATOM 801 O O . TYR A 1 102 ? -9.188 -10.672 -5.137 1 96.56 102 TYR A O 1
ATOM 809 N N . VAL A 1 103 ? -8.164 -12.508 -4.383 1 96.88 103 VAL A N 1
ATOM 810 C CA . VAL A 1 103 ? -7.676 -12.914 -5.699 1 96.88 103 VAL A CA 1
ATOM 811 C C . VAL A 1 103 ? -7.992 -14.383 -5.938 1 96.88 103 VAL A C 1
ATOM 813 O O . VAL A 1 103 ? -7.758 -15.227 -5.066 1 96.88 103 VAL A O 1
ATOM 816 N N . GLU A 1 104 ? -8.508 -14.625 -7.117 1 97 104 GLU A N 1
ATOM 817 C CA . GLU A 1 104 ? -8.828 -15.992 -7.512 1 97 104 GLU A CA 1
ATOM 818 C C . GLU A 1 104 ? -8.281 -16.312 -8.898 1 97 104 GLU A C 1
ATOM 820 O O . GLU A 1 104 ? -8.359 -15.484 -9.805 1 97 104 GLU A O 1
ATOM 825 N N . ALA A 1 105 ? -7.711 -17.484 -9.016 1 97 105 ALA A N 1
ATOM 826 C CA . ALA A 1 105 ? -7.223 -17.984 -10.297 1 97 105 ALA A CA 1
ATOM 827 C C . ALA A 1 105 ? -7.477 -19.484 -10.438 1 97 105 ALA A C 1
ATOM 829 O O . ALA A 1 105 ? -7.602 -20.188 -9.43 1 97 105 ALA A O 1
ATOM 830 N N . GLU A 1 106 ? -7.59 -19.859 -11.672 1 96.81 106 GLU A N 1
ATOM 831 C CA . GLU A 1 106 ? -7.816 -21.281 -11.961 1 96.81 106 GLU A CA 1
ATOM 832 C C . GLU A 1 106 ? -6.957 -21.75 -13.125 1 96.81 106 GLU A C 1
ATOM 834 O O . GLU A 1 106 ? -6.883 -21.078 -14.164 1 96.81 106 GLU A O 1
ATOM 839 N N . ILE A 1 107 ? -6.316 -22.875 -12.914 1 97.12 107 ILE A N 1
ATOM 840 C CA . ILE A 1 107 ? -5.59 -23.531 -13.984 1 97.12 107 ILE A CA 1
ATOM 841 C C . ILE A 1 107 ? -6.281 -24.844 -14.344 1 97.12 107 ILE A C 1
ATOM 843 O O . ILE A 1 107 ? -6.508 -25.688 -13.469 1 97.12 107 ILE A O 1
ATOM 847 N N . THR A 1 108 ? -6.57 -25.016 -15.648 1 94.94 108 THR A N 1
ATOM 848 C CA . THR A 1 108 ? -7.324 -26.188 -16.062 1 94.94 108 THR A CA 1
ATOM 849 C C . THR A 1 108 ? -6.578 -26.953 -17.156 1 94.94 108 THR A C 1
ATOM 851 O O . THR A 1 108 ? -5.793 -26.375 -17.906 1 94.94 108 THR A O 1
ATOM 854 N N . GLY A 1 109 ? -6.828 -28.25 -17.141 1 93.25 109 GLY A N 1
ATOM 855 C CA . GLY A 1 109 ? -6.312 -29.094 -18.203 1 93.25 109 GLY A CA 1
ATOM 856 C C . GLY A 1 109 ? -4.82 -28.953 -18.422 1 93.25 109 GLY A C 1
ATOM 857 O O . GLY A 1 109 ? -4.043 -28.984 -17.469 1 93.25 109 GLY A O 1
ATOM 858 N N . ASP A 1 110 ? -4.43 -28.812 -19.672 1 94.69 110 ASP A N 1
ATOM 859 C CA . ASP A 1 110 ? -3.02 -28.75 -20.031 1 94.69 110 ASP A CA 1
ATOM 860 C C . ASP A 1 110 ? -2.613 -27.344 -20.453 1 94.69 110 ASP A C 1
ATOM 862 O O . ASP A 1 110 ? -1.687 -27.172 -21.25 1 94.69 110 ASP A O 1
ATOM 866 N N . GLU A 1 111 ? -3.354 -26.359 -19.891 1 95.44 111 GLU A N 1
ATOM 867 C CA . GLU A 1 111 ? -3.025 -24.984 -20.234 1 95.44 111 GLU A CA 1
ATOM 868 C C . GLU A 1 111 ? -1.624 -24.609 -19.766 1 95.44 111 GLU A C 1
ATOM 870 O O . GLU A 1 111 ? -0.976 -23.734 -20.359 1 95.44 111 GLU A O 1
ATOM 875 N N . LEU A 1 112 ? -1.217 -25.25 -18.672 1 97.19 112 LEU A N 1
ATOM 876 C CA . LEU A 1 112 ? 0.174 -25.234 -18.234 1 97.19 112 LEU A CA 1
ATOM 877 C C . LEU A 1 112 ? 0.72 -26.656 -18.094 1 97.19 112 LEU A C 1
ATOM 879 O O . LEU A 1 112 ? -0.046 -27.609 -17.922 1 97.19 112 LEU A O 1
ATOM 883 N N . PRO A 1 113 ? 2.049 -26.688 -18.156 1 97.12 113 PRO A N 1
ATOM 884 C CA . PRO A 1 113 ? 2.631 -28.016 -17.984 1 97.12 113 PRO A CA 1
ATOM 885 C C . PRO A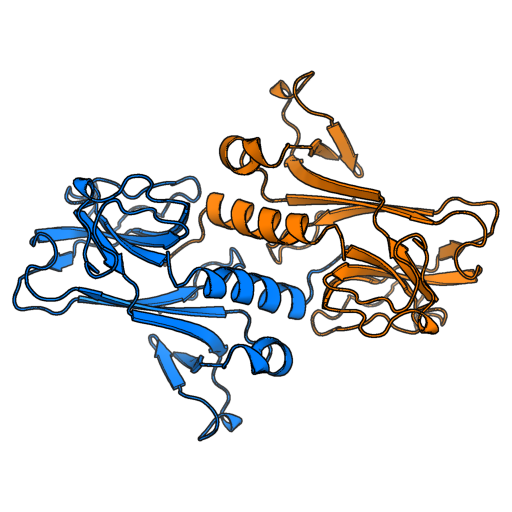 1 113 ? 2.174 -28.688 -16.688 1 97.12 113 PRO A C 1
ATOM 887 O O . PRO A 1 113 ? 2.066 -28.047 -15.648 1 97.12 113 PRO A O 1
ATOM 890 N N . THR A 1 114 ? 1.864 -30.016 -16.844 1 96.75 114 THR A N 1
ATOM 891 C CA . THR A 1 114 ? 1.459 -30.812 -15.695 1 96.75 114 THR A CA 1
ATOM 892 C C . THR A 1 114 ? 2.678 -31.281 -14.914 1 96.75 114 THR A C 1
ATOM 894 O O . THR A 1 114 ? 3.803 -31.234 -15.414 1 96.75 114 THR A O 1
ATOM 897 N N . GLY A 1 115 ? 2.404 -31.672 -13.656 1 96.31 115 GLY A N 1
ATOM 898 C CA . GLY A 1 115 ? 3.488 -32.125 -12.805 1 96.31 115 GLY A CA 1
ATOM 899 C C . GLY A 1 115 ? 3.467 -31.5 -11.422 1 96.31 115 GLY A C 1
ATOM 900 O O . GLY A 1 115 ? 2.447 -30.953 -11 1 96.31 115 GLY A O 1
ATOM 901 N N . THR A 1 116 ? 4.594 -31.641 -10.773 1 97.19 116 THR A N 1
ATOM 902 C CA . THR A 1 116 ? 4.648 -31.266 -9.367 1 97.19 116 THR A CA 1
ATOM 903 C C . THR A 1 116 ? 5.141 -29.828 -9.211 1 97.19 116 THR A C 1
ATOM 905 O O . THR A 1 116 ? 6.023 -29.375 -9.945 1 97.19 116 THR A O 1
ATOM 908 N N . PHE A 1 117 ? 4.52 -29.141 -8.273 1 97.81 117 PHE A N 1
ATOM 909 C CA . PHE A 1 117 ? 4.996 -27.812 -7.883 1 97.81 117 PHE A CA 1
ATOM 910 C C . PHE A 1 117 ? 4.875 -27.625 -6.375 1 97.81 117 PHE A C 1
ATOM 912 O O . PHE A 1 117 ? 4.195 -28.391 -5.695 1 97.81 117 PHE A O 1
ATOM 919 N N . ARG A 1 118 ? 5.59 -26.578 -5.84 1 98.31 118 ARG A N 1
ATOM 920 C CA . ARG A 1 118 ? 5.664 -26.391 -4.395 1 98.31 118 ARG A CA 1
ATOM 921 C C . ARG A 1 118 ? 5.562 -24.922 -4.02 1 98.31 118 ARG A C 1
ATOM 923 O O . ARG A 1 118 ? 5.625 -24.562 -2.842 1 98.31 118 ARG A O 1
ATOM 930 N N . GLN A 1 119 ? 5.492 -24 -4.992 1 97.94 119 GLN A N 1
ATOM 931 C CA . GLN A 1 119 ? 5.344 -22.562 -4.762 1 97.94 119 GLN A CA 1
ATOM 932 C C . GLN A 1 119 ? 4.199 -21.984 -5.59 1 97.94 119 GLN A C 1
ATOM 934 O O . GLN A 1 119 ? 3.992 -22.391 -6.738 1 97.94 119 GLN A O 1
ATOM 939 N N . VAL A 1 120 ? 3.492 -21.125 -4.965 1 97.62 120 VAL A N 1
ATOM 940 C CA . VAL A 1 120 ? 2.502 -20.297 -5.652 1 97.62 120 VAL A CA 1
ATOM 941 C C . VAL A 1 120 ? 2.721 -18.828 -5.301 1 97.62 120 VAL A C 1
ATOM 943 O O . VAL A 1 120 ? 3.129 -18.516 -4.184 1 97.62 120 VAL A O 1
ATOM 946 N N . GLY A 1 121 ? 2.498 -17.953 -6.266 1 97.62 121 GLY A N 1
ATOM 947 C CA . GLY A 1 121 ? 2.66 -16.531 -6.02 1 97.62 121 GLY A CA 1
ATOM 948 C C . GLY A 1 121 ? 1.834 -15.672 -6.957 1 97.62 121 GLY A C 1
ATOM 949 O O . GLY A 1 121 ? 1.309 -16.156 -7.957 1 97.62 121 GLY A O 1
ATOM 950 N N . ILE A 1 122 ? 1.702 -14.461 -6.625 1 97.88 122 ILE A N 1
ATOM 951 C CA . ILE A 1 122 ? 0.98 -13.477 -7.422 1 97.88 122 ILE A CA 1
ATOM 952 C C . ILE A 1 122 ? 1.947 -12.406 -7.918 1 97.88 122 ILE A C 1
ATOM 954 O O . ILE A 1 122 ? 2.646 -11.773 -7.121 1 97.88 122 ILE A O 1
ATOM 958 N N . HIS A 1 123 ? 1.976 -12.297 -9.234 1 98.25 123 HIS A N 1
ATOM 959 C CA . HIS A 1 123 ? 2.738 -11.227 -9.867 1 98.25 123 HIS A CA 1
ATOM 960 C C . HIS A 1 123 ? 1.817 -10.125 -10.375 1 98.25 123 HIS A C 1
ATOM 962 O O . HIS A 1 123 ? 0.716 -10.398 -10.859 1 98.25 123 HIS A O 1
ATOM 968 N N . THR A 1 124 ? 2.303 -8.906 -10.289 1 97.62 124 THR A N 1
ATOM 969 C CA . THR A 1 124 ? 1.665 -7.789 -10.977 1 97.62 124 THR A CA 1
ATOM 970 C C . THR A 1 124 ? 2.621 -7.156 -11.984 1 97.62 124 THR A C 1
ATOM 972 O O . THR A 1 124 ? 3.82 -7.438 -11.969 1 97.62 124 THR A O 1
ATOM 975 N N . ASP A 1 125 ? 2.064 -6.371 -12.938 1 97.62 125 ASP A N 1
ATOM 976 C CA . ASP A 1 125 ? 2.811 -5.66 -13.977 1 97.62 125 ASP A CA 1
ATOM 977 C C . ASP A 1 125 ? 3.566 -6.633 -14.875 1 97.62 125 ASP A C 1
ATOM 979 O O . ASP A 1 125 ? 4.664 -6.328 -15.344 1 97.62 125 ASP A O 1
ATOM 983 N N . LEU A 1 126 ? 3.002 -7.844 -15.031 1 97.88 126 LEU A N 1
ATOM 984 C CA . LEU A 1 126 ? 3.59 -8.805 -15.953 1 97.88 126 LEU A CA 1
ATOM 985 C C . LEU A 1 126 ? 3.398 -8.359 -17.406 1 97.88 126 LEU A C 1
ATOM 987 O O . LEU A 1 126 ? 2.312 -7.918 -17.781 1 97.88 126 LEU A O 1
ATOM 991 N N . VAL A 1 127 ? 4.465 -8.422 -18.156 1 97.06 127 VAL A N 1
ATOM 992 C CA . VAL A 1 127 ? 4.434 -8.062 -19.562 1 97.06 127 VAL A CA 1
ATOM 993 C C . VAL A 1 127 ? 4.609 -9.312 -20.422 1 97.06 127 VAL A C 1
ATOM 995 O O . VAL A 1 127 ? 5.652 -9.969 -20.359 1 97.06 127 VAL A O 1
ATOM 998 N N . SER A 1 128 ? 3.607 -9.594 -21.141 1 96.44 128 SER A N 1
ATOM 999 C CA . SER A 1 128 ? 3.588 -10.781 -22 1 96.44 128 SER A CA 1
ATOM 1000 C C . SER A 1 128 ? 3.904 -10.43 -23.438 1 96.44 128 SER A C 1
ATOM 1002 O O . SER A 1 128 ? 3.582 -9.336 -23.906 1 96.44 128 SER A O 1
ATOM 1004 N N . LYS A 1 129 ? 4.586 -11.289 -24.062 1 94.25 129 LYS A N 1
ATOM 1005 C CA . LYS A 1 129 ? 4.785 -11.141 -25.5 1 94.25 129 LYS A CA 1
ATOM 1006 C C . LYS A 1 129 ? 3.73 -11.914 -26.281 1 94.25 129 LYS A C 1
ATOM 1008 O O . LYS A 1 129 ? 3.707 -11.859 -27.516 1 94.25 129 LYS A O 1
ATOM 1013 N N . ALA A 1 130 ? 2.916 -12.641 -25.531 1 90.44 130 ALA A N 1
ATOM 1014 C CA . ALA A 1 130 ? 1.821 -13.375 -26.156 1 90.44 130 ALA A CA 1
ATOM 1015 C C . ALA A 1 130 ? 0.61 -12.477 -26.391 1 90.44 130 ALA A C 1
ATOM 1017 O O . ALA A 1 130 ? 0.577 -11.336 -25.906 1 90.44 130 ALA A O 1
ATOM 1018 N N . SER A 1 131 ? -0.307 -12.938 -27.234 1 88.12 131 SER A N 1
ATOM 1019 C CA . SER A 1 131 ? -1.559 -12.219 -27.453 1 88.12 131 SER A CA 1
ATOM 1020 C C . SER A 1 131 ? -2.346 -12.07 -26.156 1 88.12 131 SER A C 1
ATOM 1022 O O . SER A 1 131 ? -2.227 -12.906 -25.25 1 88.12 131 SER A O 1
ATOM 1024 N N . SER A 1 132 ? -3.109 -10.984 -26.016 1 83.19 132 SER A N 1
ATOM 1025 C CA . SER A 1 132 ? -3.904 -10.711 -24.828 1 83.19 132 SER A CA 1
ATOM 1026 C C . SER A 1 132 ? -4.945 -11.797 -24.594 1 83.19 132 SER A C 1
ATOM 1028 O O . SER A 1 132 ? -5.457 -11.938 -23.484 1 83.19 132 SER A O 1
ATOM 1030 N N . GLU A 1 133 ? -5.199 -12.617 -25.562 1 87.38 133 GLU A N 1
ATOM 1031 C CA . GLU A 1 133 ? -6.195 -13.68 -25.453 1 87.38 133 GLU A CA 1
ATOM 1032 C C . GLU A 1 133 ? -5.633 -14.883 -24.703 1 87.38 133 GLU A C 1
ATOM 1034 O O . GLU A 1 133 ? -6.395 -15.711 -24.188 1 87.38 133 GLU A O 1
ATOM 1039 N N . LYS A 1 134 ? -4.359 -14.984 -24.75 1 92.88 134 LYS A N 1
ATOM 1040 C CA . LYS A 1 134 ? -3.727 -16.094 -24.047 1 92.88 134 LYS A CA 1
ATOM 1041 C C . LYS A 1 134 ? -3.65 -15.82 -22.547 1 92.88 134 LYS A C 1
ATOM 1043 O O . LYS A 1 134 ? -2.949 -14.906 -22.109 1 92.88 134 LYS A O 1
ATOM 1048 N N . LYS A 1 135 ? -4.32 -16.688 -21.781 1 95.44 135 LYS A N 1
ATOM 1049 C CA . LYS A 1 135 ? -4.441 -16.438 -20.344 1 95.44 135 LYS A CA 1
ATOM 1050 C C . LYS A 1 135 ? -3.465 -17.312 -19.562 1 95.44 135 LYS A C 1
ATOM 1052 O O . LYS A 1 135 ? -3.234 -17.062 -18.375 1 95.44 135 LYS A O 1
ATOM 1057 N N . ALA A 1 136 ? -2.967 -18.312 -20.125 1 97.75 136 ALA A N 1
ATOM 1058 C CA . ALA A 1 136 ? -1.907 -19.141 -19.562 1 97.75 136 ALA A CA 1
ATOM 1059 C C . ALA A 1 136 ? -0.59 -18.938 -20.297 1 97.75 136 ALA A C 1
ATOM 1061 O O . ALA A 1 136 ? -0.518 -19.141 -21.516 1 97.75 136 ALA A O 1
ATOM 1062 N N . LEU A 1 137 ? 0.4 -18.547 -19.547 1 98.19 137 LEU A N 1
ATOM 1063 C CA . LEU A 1 137 ? 1.668 -18.172 -20.156 1 98.19 137 LEU A CA 1
ATOM 1064 C C . LEU A 1 137 ? 2.799 -19.062 -19.672 1 98.19 137 LEU A C 1
ATOM 1066 O O . LEU A 1 137 ? 2.916 -19.328 -18.484 1 98.19 137 LEU A O 1
ATOM 1070 N N . LEU A 1 138 ? 3.525 -19.484 -20.594 1 97.94 138 LEU A N 1
ATOM 1071 C CA . LEU A 1 138 ? 4.805 -20.094 -20.234 1 97.94 138 LEU A CA 1
ATOM 1072 C C . LEU A 1 138 ? 5.863 -19.031 -19.984 1 97.94 138 LEU A C 1
ATOM 1074 O O . LEU A 1 138 ? 5.711 -17.875 -20.406 1 97.94 138 LEU A O 1
ATOM 1078 N N . PRO A 1 139 ? 6.895 -19.391 -19.266 1 97.56 139 PRO A N 1
ATOM 1079 C CA . PRO A 1 139 ? 7.953 -18.406 -19.031 1 97.56 139 PRO A CA 1
ATOM 1080 C C . PRO A 1 139 ? 8.484 -17.797 -20.344 1 97.56 139 PRO A C 1
ATOM 1082 O O . PRO A 1 139 ? 8.844 -16.625 -20.375 1 97.56 139 PRO A O 1
ATOM 1085 N N . THR A 1 140 ? 8.461 -18.562 -21.375 1 96.69 140 THR A N 1
ATOM 1086 C CA . THR A 1 140 ? 8.969 -18.109 -22.672 1 96.69 140 THR A CA 1
ATOM 1087 C C . THR A 1 140 ? 8.031 -17.062 -23.281 1 96.69 140 THR A C 1
ATOM 1089 O O . THR A 1 140 ? 8.422 -16.344 -24.188 1 96.69 140 THR A O 1
ATOM 1092 N N . ASP A 1 141 ? 6.824 -17.031 -22.812 1 97.5 141 ASP A N 1
ATOM 1093 C CA . ASP A 1 141 ? 5.844 -16.062 -23.281 1 97.5 141 ASP A CA 1
ATOM 1094 C C . ASP A 1 141 ? 5.984 -14.734 -22.562 1 97.5 141 ASP A C 1
ATOM 1096 O O . ASP A 1 141 ? 5.328 -13.75 -22.906 1 97.5 141 ASP A O 1
ATOM 1100 N N . VAL A 1 142 ? 6.805 -14.648 -21.531 1 97.62 142 VAL A N 1
ATOM 1101 C CA . VAL A 1 142 ? 6.848 -13.5 -20.625 1 97.62 142 VAL A CA 1
ATOM 1102 C C . VAL A 1 142 ? 8.133 -12.703 -20.875 1 97.62 142 VAL A C 1
ATOM 1104 O O . VAL A 1 142 ? 9.227 -13.258 -20.828 1 97.62 142 VAL A O 1
ATOM 1107 N N . THR A 1 143 ? 7.988 -11.398 -21.219 1 97.12 143 THR A N 1
ATOM 1108 C CA . THR A 1 143 ? 9.125 -10.5 -21.375 1 97.12 143 THR A CA 1
ATOM 1109 C C . THR A 1 143 ? 9.633 -10.023 -20.031 1 97.12 143 THR A C 1
ATOM 1111 O O . THR A 1 143 ? 10.844 -9.93 -19.812 1 97.12 143 THR A O 1
ATOM 1114 N N . ASP A 1 144 ? 8.703 -9.703 -19.141 1 97.06 144 ASP A N 1
ATOM 1115 C CA . ASP A 1 144 ? 8.961 -9.227 -17.781 1 97.06 144 ASP A CA 1
ATOM 1116 C C . ASP A 1 144 ? 7.891 -9.719 -16.812 1 97.06 144 ASP A C 1
ATOM 1118 O O . ASP A 1 144 ? 6.703 -9.445 -17 1 97.06 144 ASP A O 1
ATOM 1122 N N . ALA A 1 145 ? 8.289 -10.477 -15.758 1 97.44 145 ALA A N 1
ATOM 1123 C CA . ALA A 1 145 ? 7.332 -11.07 -14.82 1 97.44 145 ALA A CA 1
ATOM 1124 C C . ALA A 1 145 ? 6.77 -10.016 -13.875 1 97.44 145 ALA A C 1
ATOM 1126 O O . ALA A 1 145 ? 5.844 -10.289 -13.109 1 97.44 145 ALA A O 1
ATOM 1127 N N . GLY A 1 146 ? 7.383 -8.836 -13.953 1 97.5 146 GLY A N 1
ATOM 1128 C CA . GLY A 1 146 ? 6.879 -7.77 -13.102 1 97.5 146 GLY A CA 1
ATOM 1129 C C . GLY A 1 146 ? 7.273 -7.938 -11.641 1 97.5 146 GLY A C 1
ATOM 1130 O O . GLY A 1 146 ? 8.43 -8.258 -11.336 1 97.5 146 GLY A O 1
ATOM 1131 N N . ILE A 1 147 ? 6.301 -7.66 -10.766 1 97.19 147 ILE A N 1
ATOM 1132 C CA . ILE A 1 147 ? 6.57 -7.629 -9.328 1 97.19 147 ILE A CA 1
ATOM 1133 C C . ILE A 1 147 ? 5.898 -8.82 -8.648 1 97.19 147 ILE A C 1
ATOM 1135 O O . ILE A 1 147 ? 4.684 -9 -8.758 1 97.19 147 ILE A O 1
ATOM 1139 N N . LEU A 1 148 ? 6.719 -9.672 -7.961 1 97.38 148 LEU A N 1
ATOM 1140 C CA . LEU A 1 148 ? 6.137 -10.68 -7.082 1 97.38 148 LEU A CA 1
ATOM 1141 C C . LEU A 1 148 ? 5.59 -10.039 -5.809 1 97.38 148 LEU A C 1
ATOM 1143 O O . LEU A 1 148 ? 6.359 -9.578 -4.961 1 97.38 148 LEU A O 1
ATOM 1147 N N . GLN A 1 149 ? 4.344 -10.047 -5.68 1 94.88 149 GLN A N 1
ATOM 1148 C CA . GLN A 1 149 ? 3.699 -9.367 -4.562 1 94.88 149 GLN A CA 1
ATOM 1149 C C . GLN A 1 149 ? 3.658 -10.258 -3.326 1 94.88 149 GLN A C 1
ATOM 1151 O O . GLN A 1 149 ? 4.012 -9.828 -2.227 1 94.88 149 GLN A O 1
ATOM 1156 N N . PHE A 1 150 ? 3.215 -11.438 -3.594 1 93.94 150 PHE A N 1
ATOM 1157 C CA . PHE A 1 150 ? 3.041 -12.43 -2.539 1 93.94 150 PHE A CA 1
ATOM 1158 C C . PHE A 1 150 ? 3.395 -13.82 -3.045 1 93.94 150 PHE A C 1
ATOM 1160 O O . PHE A 1 150 ? 3.244 -14.117 -4.234 1 93.94 150 PHE A O 1
ATOM 1167 N N . PHE A 1 151 ? 3.861 -14.656 -2.131 1 95.81 151 PHE A N 1
ATOM 1168 C CA . PHE A 1 151 ? 4.043 -16.047 -2.543 1 95.81 151 PHE A CA 1
ATOM 1169 C C . PHE A 1 151 ? 4.113 -16.969 -1.33 1 95.81 151 PHE A C 1
ATOM 1171 O O . PHE A 1 151 ? 4.18 -16.5 -0.192 1 95.81 151 PHE A O 1
ATOM 1178 N N . GLU A 1 152 ? 4.031 -18.25 -1.543 1 95.75 152 GLU A N 1
ATOM 1179 C CA . GLU A 1 152 ? 4.008 -19.266 -0.503 1 95.75 152 GLU A CA 1
ATOM 1180 C C . GLU A 1 152 ? 4.809 -20.5 -0.923 1 95.75 152 GLU A C 1
ATOM 1182 O O . GLU A 1 152 ? 4.801 -20.875 -2.096 1 95.75 152 GLU A O 1
ATOM 1187 N N . ASN A 1 153 ? 5.469 -20.984 0.057 1 97.12 153 ASN A N 1
ATOM 1188 C CA . ASN A 1 153 ? 6.039 -22.328 -0.042 1 97.12 153 ASN A CA 1
ATOM 1189 C C . ASN A 1 153 ? 5.086 -23.375 0.521 1 97.12 153 ASN A C 1
ATOM 1191 O O . ASN A 1 153 ? 4.57 -23.219 1.628 1 97.12 153 ASN A O 1
ATOM 1195 N N . ARG A 1 154 ? 4.879 -24.391 -0.302 1 96 154 ARG A N 1
ATOM 1196 C CA . ARG A 1 154 ? 3.932 -25.422 0.109 1 96 154 ARG A CA 1
ATOM 1197 C C . ARG A 1 154 ? 4.543 -26.812 -0.03 1 96 154 ARG A C 1
ATOM 1199 O O . ARG A 1 154 ? 5.609 -26.969 -0.624 1 96 154 ARG A O 1
ATOM 1206 N N . GLN A 1 155 ? 3.814 -27.75 0.67 1 96 155 GLN A N 1
ATOM 1207 C CA . GLN A 1 155 ? 4.098 -29.141 0.327 1 96 155 GLN A CA 1
ATOM 1208 C C . GLN A 1 155 ? 3.777 -29.422 -1.139 1 96 155 GLN A C 1
ATOM 1210 O O . GLN A 1 155 ? 2.984 -28.703 -1.754 1 96 155 GLN A O 1
ATOM 1215 N N . GLN A 1 156 ? 4.406 -30.422 -1.576 1 96.5 156 GLN A N 1
ATOM 1216 C CA . GLN A 1 156 ? 4.289 -30.734 -2.996 1 96.5 156 GLN A CA 1
ATOM 1217 C C . GLN A 1 156 ? 2.83 -30.891 -3.404 1 96.5 156 GLN A C 1
ATOM 1219 O O . GLN A 1 156 ? 2.031 -31.469 -2.662 1 96.5 156 GLN A O 1
ATOM 1224 N N . GLN A 1 157 ? 2.52 -30.25 -4.52 1 95.06 157 GLN A N 1
ATOM 1225 C CA . GLN A 1 157 ? 1.251 -30.453 -5.211 1 95.06 157 GLN A CA 1
ATOM 1226 C C . GLN A 1 157 ? 1.471 -31.047 -6.602 1 95.06 157 GLN A C 1
ATOM 1228 O O . GLN A 1 157 ? 2.451 -30.719 -7.273 1 95.06 157 GLN A O 1
ATOM 1233 N N . ASN A 1 158 ? 0.587 -31.984 -6.961 1 95.25 158 ASN A N 1
ATOM 1234 C CA . ASN A 1 158 ? 0.69 -32.594 -8.273 1 95.25 158 ASN A CA 1
ATOM 1235 C C . ASN A 1 158 ? -0.504 -32.25 -9.156 1 95.25 158 ASN A C 1
ATOM 1237 O O . ASN A 1 158 ? -1.646 -32.562 -8.82 1 95.25 158 ASN A O 1
ATOM 1241 N N . ARG A 1 159 ? -0.126 -31.609 -10.281 1 95.19 159 ARG A N 1
ATOM 1242 C CA . ARG A 1 159 ? -1.185 -31.219 -11.211 1 95.19 159 ARG A CA 1
ATOM 1243 C C . ARG A 1 159 ? -1.271 -32.188 -12.383 1 95.19 159 ARG A C 1
ATOM 1245 O O . ARG A 1 159 ? -0.262 -32.469 -13.023 1 95.19 159 ARG A O 1
ATOM 1252 N N . THR A 1 160 ? -2.49 -32.688 -12.57 1 94.75 160 THR A N 1
ATOM 1253 C CA . THR A 1 160 ? -2.816 -33.469 -13.75 1 94.75 160 THR A CA 1
ATOM 1254 C C . THR A 1 160 ? -3.865 -32.75 -14.602 1 94.75 160 THR A C 1
ATOM 1256 O O . THR A 1 160 ? -4.492 -31.797 -14.156 1 94.75 160 THR A O 1
ATOM 1259 N N . SER A 1 161 ? -3.996 -33.219 -15.836 1 92.56 161 SER A N 1
ATOM 1260 C CA . SER A 1 161 ? -4.891 -32.531 -16.766 1 92.56 161 SER A CA 1
ATOM 1261 C C . SER A 1 161 ? -6.348 -32.688 -16.344 1 92.56 161 SER A C 1
ATOM 1263 O O . SER A 1 161 ? -7.215 -31.938 -16.797 1 92.56 161 SER A O 1
ATOM 1265 N N . ASP A 1 162 ? -6.578 -33.625 -15.43 1 92.25 162 ASP A N 1
ATOM 1266 C CA . ASP A 1 162 ? -7.953 -33.938 -15.047 1 92.25 162 ASP A CA 1
ATOM 1267 C C . ASP A 1 162 ? -8.391 -33.094 -13.852 1 92.25 162 ASP A C 1
ATOM 1269 O O . ASP A 1 162 ? -9.562 -33.125 -13.461 1 92.25 162 ASP A O 1
ATOM 1273 N N . VAL A 1 163 ? -7.434 -32.375 -13.32 1 89.88 163 VAL A N 1
ATOM 1274 C CA . VAL A 1 163 ? -7.742 -31.656 -12.102 1 89.88 163 VAL A CA 1
ATOM 1275 C C . VAL A 1 163 ? -7.723 -30.156 -12.383 1 89.88 163 VAL A C 1
ATOM 1277 O O . VAL A 1 163 ? -6.844 -29.656 -13.094 1 89.88 163 VAL A O 1
ATOM 1280 N N . ILE A 1 164 ? -8.758 -29.516 -11.859 1 92.5 164 ILE A N 1
ATOM 1281 C CA . ILE A 1 164 ? -8.766 -28.047 -11.875 1 92.5 164 ILE A CA 1
ATOM 1282 C C . ILE A 1 164 ? -8.094 -27.516 -10.617 1 92.5 164 ILE A C 1
ATOM 1284 O O . ILE A 1 164 ? -8.5 -27.844 -9.5 1 92.5 164 ILE A O 1
ATOM 1288 N N . LEU A 1 165 ? -7.008 -26.828 -10.852 1 94.25 165 LEU A N 1
ATOM 1289 C CA . LEU A 1 165 ? -6.363 -26.141 -9.734 1 94.25 165 LEU A CA 1
ATOM 1290 C C . LEU A 1 165 ? -7 -24.781 -9.484 1 94.25 165 LEU A C 1
ATOM 1292 O O . LEU A 1 165 ? -6.891 -23.875 -10.32 1 94.25 165 LEU A O 1
ATOM 1296 N N . LYS A 1 166 ? -7.672 -24.625 -8.398 1 93.38 166 LYS A N 1
ATOM 1297 C CA . LYS A 1 166 ? -8.281 -23.344 -8 1 93.38 166 LYS A CA 1
ATOM 1298 C C . LYS A 1 166 ? -7.551 -22.734 -6.809 1 93.38 166 LYS A C 1
ATOM 1300 O O . LYS A 1 166 ? -7.438 -23.375 -5.758 1 93.38 166 LYS A O 1
ATOM 1305 N N . GLU A 1 167 ? -7.031 -21.594 -7.023 1 94.25 167 GLU A N 1
ATOM 1306 C CA . GLU A 1 167 ? -6.312 -20.875 -5.965 1 94.25 167 GLU A CA 1
ATOM 1307 C C . GLU A 1 167 ? -7.059 -19.625 -5.543 1 94.25 167 GLU A C 1
ATOM 1309 O O . GLU A 1 167 ? -7.523 -18.859 -6.387 1 94.25 167 GLU A O 1
ATOM 1314 N N . LYS A 1 168 ? -7.188 -19.453 -4.234 1 93.38 168 LYS A N 1
ATOM 1315 C CA . LYS A 1 168 ? -7.77 -18.25 -3.645 1 93.38 168 LYS A CA 1
ATOM 1316 C C . LYS A 1 168 ? -6.828 -17.625 -2.615 1 93.38 168 LYS A C 1
ATOM 1318 O O . LYS A 1 168 ? -6.188 -18.344 -1.846 1 93.38 168 LYS A O 1
ATOM 1323 N N . PHE A 1 169 ? -6.801 -16.328 -2.678 1 93.69 169 PHE A N 1
ATOM 1324 C CA . PHE A 1 169 ? -5.953 -15.609 -1.729 1 93.69 169 PHE A CA 1
ATOM 1325 C C . PHE A 1 169 ? -6.688 -14.406 -1.141 1 93.69 169 PHE A C 1
ATOM 1327 O O . PHE A 1 169 ? -7.469 -13.758 -1.832 1 93.69 169 PHE A O 1
ATOM 1334 N N . ILE A 1 170 ? -6.438 -14.211 0.142 1 93.06 170 ILE A N 1
ATOM 1335 C CA . ILE A 1 170 ? -6.727 -12.938 0.784 1 93.06 170 ILE A CA 1
ATOM 1336 C C . ILE A 1 170 ? -5.422 -12.195 1.067 1 93.06 170 ILE A C 1
ATOM 1338 O O . ILE A 1 170 ? -4.598 -12.656 1.861 1 93.06 170 ILE A O 1
ATOM 1342 N N . ILE A 1 171 ? -5.312 -11.078 0.364 1 89.94 171 ILE A N 1
ATOM 1343 C CA . ILE A 1 171 ? -4.055 -10.336 0.443 1 89.94 171 ILE A CA 1
ATOM 1344 C C . ILE A 1 171 ? -4.242 -9.094 1.308 1 89.94 171 ILE A C 1
ATOM 1346 O O . ILE A 1 171 ? -5.219 -8.359 1.146 1 89.94 171 ILE A O 1
ATOM 1350 N N . THR A 1 172 ? -3.307 -8.922 2.281 1 82.81 172 THR A N 1
ATOM 1351 C CA . THR A 1 172 ? -3.27 -7.711 3.098 1 82.81 172 THR A CA 1
ATOM 1352 C C . THR A 1 172 ? -1.909 -7.027 2.988 1 82.81 172 THR A C 1
ATOM 1354 O O . THR A 1 172 ? -0.882 -7.691 2.848 1 82.81 172 THR A O 1
ATOM 1357 N N . MET A 1 173 ? -1.872 -5.758 2.809 1 69 173 MET A N 1
ATOM 1358 C CA . MET A 1 173 ? -0.606 -5.039 2.693 1 69 173 MET A CA 1
ATOM 1359 C C . MET A 1 173 ? 0.103 -4.969 4.043 1 69 173 MET A C 1
ATOM 1361 O O . MET A 1 173 ? 1.229 -4.477 4.129 1 69 173 MET A O 1
ATOM 1365 N N . GLU A 1 174 ? -0.555 -5.387 5.035 1 57.72 174 GLU A N 1
ATOM 1366 C CA . GLU A 1 174 ? 0.112 -5.355 6.332 1 57.72 174 GLU A CA 1
ATOM 1367 C C . GLU A 1 174 ? 0.961 -6.605 6.547 1 57.72 174 GLU A C 1
ATOM 1369 O O . GLU A 1 174 ? 0.607 -7.688 6.082 1 57.72 174 GLU A O 1
ATOM 1374 N N . ASN A 1 175 ? 2.232 -6.41 6.414 1 46.16 175 ASN A N 1
ATOM 1375 C CA . ASN A 1 175 ? 3.08 -7.57 6.664 1 46.16 175 ASN A CA 1
ATOM 1376 C C . ASN A 1 175 ? 2.617 -8.344 7.895 1 46.16 175 ASN A C 1
ATOM 1378 O O . ASN A 1 175 ? 3.262 -8.297 8.945 1 46.16 175 ASN A O 1
ATOM 1382 N N . LYS A 1 176 ? 1.269 -8.18 8.188 1 43.81 176 LYS A N 1
ATOM 1383 C CA . LYS A 1 176 ? 1.061 -9.156 9.25 1 43.81 176 LYS A CA 1
ATOM 1384 C C . LYS A 1 176 ? 1.187 -10.586 8.711 1 43.81 176 LYS A C 1
ATOM 1386 O O . LYS A 1 176 ? 1.038 -10.82 7.512 1 43.81 176 LYS A O 1
ATOM 1391 N N . LYS A 1 177 ? 1.548 -11.492 9.438 1 38.41 177 LYS A N 1
ATOM 1392 C CA . LYS A 1 177 ? 1.425 -12.922 9.172 1 38.41 177 LYS A CA 1
ATOM 1393 C C . LYS A 1 177 ? 0.095 -13.242 8.492 1 38.41 177 LYS A C 1
ATOM 1395 O O . LYS A 1 177 ? -0.964 -12.812 8.961 1 38.41 177 LYS A O 1
ATOM 1400 N N . SER A 1 178 ? 0.032 -13.461 7.188 1 30.44 178 SER A N 1
ATOM 1401 C CA . SER A 1 178 ? -1.154 -13.938 6.484 1 30.44 178 SER A CA 1
ATOM 1402 C C . SER A 1 178 ? -2.029 -14.789 7.391 1 30.44 178 SER A C 1
ATOM 1404 O O . SER A 1 178 ? -1.52 -15.57 8.203 1 30.44 178 SER A O 1
ATOM 1406 N N . VAL A 1 179 ? -3.352 -14.422 7.578 1 27.19 179 VAL A N 1
ATOM 1407 C CA . VAL A 1 179 ? -4.301 -15.234 8.32 1 27.19 179 VAL A CA 1
ATOM 1408 C C . VAL A 1 179 ? -4.328 -16.656 7.75 1 27.19 179 VAL A C 1
ATOM 1410 O O . VAL A 1 179 ? -4.648 -16.844 6.578 1 27.19 179 VAL A O 1
ATOM 1413 N N . LYS A 1 180 ? -3.324 -17.484 8.078 1 26.81 180 LYS A N 1
ATOM 1414 C CA . LYS A 1 180 ? -3.4 -18.922 7.785 1 26.81 180 LYS A CA 1
ATOM 1415 C C . LYS A 1 180 ? -4.781 -19.469 8.117 1 26.81 180 LYS A C 1
ATOM 1417 O O . LYS A 1 180 ? -5.344 -19.172 9.172 1 26.81 180 LYS A O 1
ATOM 1422 N N . GLN A 1 181 ? -5.527 -20.078 7.039 1 21.42 181 GLN A N 1
ATOM 1423 C CA . GLN A 1 181 ? -6.59 -21.031 7.375 1 21.42 181 GLN A CA 1
ATOM 1424 C C . GLN A 1 181 ? -6.094 -22.094 8.344 1 21.42 181 GLN A C 1
ATOM 1426 O O . GLN A 1 181 ? -4.969 -22.578 8.219 1 21.42 181 GLN A O 1
ATOM 1431 N N . MET B 1 1 ? 1.503 -20.141 4.859 1 67 1 MET B N 1
ATOM 1432 C CA . MET B 1 1 ? 0.867 -18.828 4.832 1 67 1 MET B CA 1
ATOM 1433 C C . MET B 1 1 ? 1.593 -17.906 3.871 1 67 1 MET B C 1
ATOM 1435 O O . MET B 1 1 ? 2.824 -17.891 3.811 1 67 1 MET B O 1
ATOM 1439 N N . ALA B 1 2 ? 0.862 -17.312 2.922 1 78.62 2 ALA B N 1
ATOM 1440 C CA . ALA B 1 2 ? 1.475 -16.422 1.938 1 78.62 2 ALA B CA 1
ATOM 1441 C C . ALA B 1 2 ? 2.031 -15.172 2.605 1 78.62 2 ALA B C 1
ATOM 1443 O O . ALA B 1 2 ? 1.449 -14.664 3.566 1 78.62 2 ALA B O 1
ATOM 1444 N N . ILE B 1 3 ? 3.232 -14.719 2.219 1 83.25 3 ILE B N 1
ATOM 1445 C CA . ILE B 1 3 ? 3.807 -13.484 2.744 1 83.25 3 ILE B CA 1
ATOM 1446 C C . ILE B 1 3 ? 3.902 -12.445 1.63 1 83.25 3 ILE B C 1
ATOM 1448 O O . ILE B 1 3 ? 4.086 -12.797 0.46 1 83.25 3 ILE B O 1
ATOM 1452 N N . ALA B 1 4 ? 3.836 -11.242 2.045 1 87.88 4 ALA B N 1
ATOM 1453 C CA . ALA B 1 4 ? 4.172 -10.148 1.139 1 87.88 4 ALA B CA 1
ATOM 1454 C C . ALA B 1 4 ? 5.68 -10.055 0.926 1 87.88 4 ALA B C 1
ATOM 1456 O O . ALA B 1 4 ? 6.457 -10.219 1.869 1 87.88 4 ALA B O 1
ATOM 1457 N N . THR B 1 5 ? 6.055 -9.773 -0.288 1 92.94 5 THR B N 1
ATOM 1458 C CA . THR B 1 5 ? 7.477 -9.602 -0.578 1 92.94 5 THR B CA 1
ATOM 1459 C C . THR B 1 5 ? 7.922 -8.18 -0.272 1 92.94 5 THR B C 1
ATOM 1461 O O . THR B 1 5 ? 7.094 -7.281 -0.104 1 92.94 5 THR B O 1
ATOM 1464 N N . ASN B 1 6 ? 9.281 -7.992 -0.181 1 92.44 6 ASN B N 1
ATOM 1465 C CA . ASN B 1 6 ? 9.805 -6.641 -0.047 1 92.44 6 ASN B CA 1
ATOM 1466 C C . ASN B 1 6 ? 9.445 -5.777 -1.252 1 92.44 6 ASN B C 1
ATOM 1468 O O . ASN B 1 6 ? 9.18 -4.582 -1.108 1 92.44 6 ASN B O 1
ATOM 1472 N N . ASN B 1 7 ? 9.406 -6.426 -2.408 1 94.12 7 ASN B N 1
ATOM 1473 C CA . ASN B 1 7 ? 9.016 -5.688 -3.607 1 94.12 7 ASN B CA 1
ATOM 1474 C C . ASN B 1 7 ? 7.578 -5.191 -3.518 1 94.12 7 ASN B C 1
ATOM 1476 O O . ASN B 1 7 ? 7.254 -4.121 -4.039 1 94.12 7 ASN B O 1
ATOM 1480 N N . SER B 1 8 ? 6.781 -5.969 -2.873 1 93.38 8 SER B N 1
ATOM 1481 C CA . SER B 1 8 ? 5.406 -5.527 -2.672 1 93.38 8 SER B CA 1
ATOM 1482 C C . SER B 1 8 ? 5.348 -4.266 -1.818 1 93.38 8 SER B C 1
ATOM 1484 O O . SER B 1 8 ? 4.547 -3.369 -2.082 1 93.38 8 SER B O 1
ATOM 1486 N N . ARG B 1 9 ? 6.188 -4.207 -0.882 1 92 9 ARG B N 1
ATOM 1487 C CA . ARG B 1 9 ? 6.258 -3.033 -0.017 1 92 9 ARG B CA 1
ATOM 1488 C C . ARG B 1 9 ? 6.773 -1.817 -0.782 1 92 9 ARG B C 1
ATOM 1490 O O . ARG B 1 9 ? 6.27 -0.707 -0.604 1 92 9 ARG B O 1
ATOM 1497 N N . VAL B 1 10 ? 7.77 -2.057 -1.587 1 95.06 10 VAL B N 1
ATOM 1498 C CA . VAL B 1 10 ? 8.289 -0.974 -2.414 1 95.06 10 VAL B CA 1
ATOM 1499 C C . VAL B 1 10 ? 7.195 -0.469 -3.352 1 95.06 10 VAL B C 1
ATOM 1501 O O . VAL B 1 10 ? 7.02 0.741 -3.518 1 95.06 10 VAL B O 1
ATOM 1504 N N . TYR B 1 11 ? 6.492 -1.403 -3.906 1 94.25 11 TYR B N 1
ATOM 1505 C CA . TYR B 1 11 ? 5.391 -1.031 -4.789 1 94.25 11 TYR B CA 1
ATOM 1506 C C . TYR B 1 11 ? 4.402 -0.121 -4.07 1 94.25 11 TYR B C 1
ATOM 1508 O O . TYR B 1 11 ? 4.02 0.927 -4.598 1 94.25 11 TYR B O 1
ATOM 1516 N N . ALA B 1 12 ? 4.004 -0.503 -2.912 1 92.94 12 ALA B N 1
ATOM 1517 C CA . ALA B 1 12 ? 3.053 0.285 -2.133 1 92.94 12 ALA B CA 1
ATOM 1518 C C . ALA B 1 12 ? 3.598 1.682 -1.852 1 92.94 12 ALA B C 1
ATOM 1520 O O . ALA B 1 12 ? 2.875 2.674 -1.974 1 92.94 12 ALA B O 1
ATOM 1521 N N . SER B 1 13 ? 4.848 1.744 -1.496 1 95.06 13 SER B N 1
ATOM 1522 C CA . SER B 1 13 ? 5.48 3.025 -1.206 1 95.06 13 SER B CA 1
ATOM 1523 C C . SER B 1 13 ? 5.559 3.9 -2.453 1 95.06 13 SER B C 1
ATOM 1525 O O . SER B 1 13 ? 5.352 5.113 -2.381 1 95.06 13 SER B O 1
ATOM 1527 N N . LEU B 1 14 ? 5.852 3.244 -3.541 1 95.62 14 LEU B N 1
ATOM 1528 C CA . LEU B 1 14 ? 5.914 3.975 -4.805 1 95.62 14 LEU B CA 1
ATOM 1529 C C . LEU B 1 14 ? 4.543 4.539 -5.172 1 95.62 14 LEU B C 1
ATOM 1531 O O . LEU B 1 14 ? 4.445 5.664 -5.664 1 95.62 14 LEU B O 1
ATOM 1535 N N . GLN B 1 15 ? 3.49 3.756 -4.926 1 94.31 15 GLN B N 1
ATOM 1536 C CA . GLN B 1 15 ? 2.143 4.242 -5.203 1 94.31 15 GLN B CA 1
ATOM 1537 C C . GLN B 1 15 ? 1.815 5.469 -4.359 1 94.31 15 GLN B C 1
ATOM 1539 O O . GLN B 1 15 ? 1.212 6.426 -4.855 1 94.31 15 GLN B O 1
ATOM 1544 N N . LEU B 1 16 ? 2.211 5.453 -3.158 1 94.69 16 LEU B N 1
ATOM 1545 C CA . LEU B 1 16 ? 1.983 6.598 -2.281 1 94.69 16 LEU B CA 1
ATOM 1546 C C . LEU B 1 16 ? 2.787 7.809 -2.744 1 94.69 16 LEU B C 1
ATOM 1548 O O . LEU B 1 16 ? 2.252 8.914 -2.846 1 94.69 16 LEU B O 1
ATOM 1552 N N . LYS B 1 17 ? 4.039 7.586 -3.027 1 96.81 17 LYS B N 1
ATOM 1553 C CA . LYS B 1 17 ? 4.922 8.656 -3.49 1 96.81 17 LYS B CA 1
ATOM 1554 C C . LYS B 1 17 ? 4.371 9.312 -4.754 1 96.81 17 LYS B C 1
ATOM 1556 O O . LYS B 1 17 ? 4.449 10.531 -4.906 1 96.81 17 LYS B O 1
ATOM 1561 N N . ASN B 1 18 ? 3.791 8.523 -5.57 1 96.56 18 ASN B N 1
ATOM 1562 C CA . ASN B 1 18 ? 3.27 9.016 -6.84 1 96.56 18 ASN B CA 1
ATOM 1563 C C . ASN B 1 18 ? 2.08 9.945 -6.633 1 96.56 18 ASN B C 1
ATOM 1565 O O . ASN B 1 18 ? 1.66 10.641 -7.562 1 96.56 18 ASN B O 1
ATOM 1569 N N . LYS B 1 19 ? 1.579 10.078 -5.426 1 96.75 19 LYS B N 1
ATOM 1570 C CA . LYS B 1 19 ? 0.485 10.992 -5.102 1 96.75 19 LYS B CA 1
ATOM 1571 C C . LYS B 1 19 ? 1.016 12.344 -4.652 1 96.75 19 LYS B C 1
ATOM 1573 O O . LYS B 1 19 ? 0.249 13.203 -4.203 1 96.75 19 LYS B O 1
ATOM 1578 N N . GLN B 1 20 ? 2.219 12.641 -4.855 1 97.12 20 GLN B N 1
ATOM 1579 C CA . GLN B 1 20 ? 2.877 13.82 -4.316 1 97.12 20 GLN B CA 1
ATOM 1580 C C . GLN B 1 20 ? 2.186 15.102 -4.793 1 97.12 20 GLN B C 1
ATOM 1582 O O . GLN B 1 20 ? 2.1 16.078 -4.047 1 97.12 20 GLN B O 1
ATOM 1587 N N . ASP B 1 21 ? 1.623 15.148 -6.008 1 96.25 21 ASP B N 1
ATOM 1588 C CA . ASP B 1 21 ? 1.044 16.359 -6.566 1 96.25 21 ASP B CA 1
ATOM 1589 C C . ASP B 1 21 ? -0.236 16.75 -5.832 1 96.25 21 ASP B C 1
ATOM 1591 O O . ASP B 1 21 ? -0.665 17.906 -5.887 1 96.25 21 ASP B O 1
ATOM 1595 N N . SER B 1 22 ? -0.83 15.773 -5.203 1 96.94 22 SER B N 1
ATOM 1596 C CA . SER B 1 22 ? -2.07 16.031 -4.477 1 96.94 22 SER B CA 1
ATOM 1597 C C . SER B 1 22 ? -1.905 15.758 -2.986 1 96.94 22 SER B C 1
ATOM 1599 O O . SER B 1 22 ? -2.889 15.547 -2.275 1 96.94 22 SER B O 1
ATOM 1601 N N . MET B 1 23 ? -0.622 15.695 -2.562 1 97.75 23 MET B N 1
ATOM 1602 C CA . MET B 1 23 ? -0.291 15.422 -1.167 1 97.75 23 MET B CA 1
ATOM 1603 C C . MET B 1 23 ? -0.126 16.719 -0.38 1 97.75 23 MET B C 1
ATOM 1605 O O . MET B 1 23 ? 0.579 17.625 -0.817 1 97.75 23 MET B O 1
ATOM 1609 N N . TYR B 1 24 ? -0.797 16.844 0.806 1 98.38 24 TYR B N 1
ATOM 1610 C CA . TYR B 1 24 ? -0.758 18.047 1.636 1 98.38 24 TYR B CA 1
ATOM 1611 C C . TYR B 1 24 ? -0.593 17.688 3.107 1 98.38 24 TYR B C 1
ATOM 1613 O O . TYR B 1 24 ? -1.172 16.703 3.582 1 98.38 24 TYR B O 1
ATOM 1621 N N . LEU B 1 25 ? 0.163 18.453 3.787 1 98.31 25 LEU B N 1
ATOM 1622 C CA . LEU B 1 25 ? 0.19 18.453 5.246 1 98.31 25 LEU B CA 1
ATOM 1623 C C . LEU B 1 25 ? -1.015 19.188 5.816 1 98.31 25 LEU B C 1
ATOM 1625 O O . LEU B 1 25 ? -1.294 20.328 5.426 1 98.31 25 LEU B O 1
ATOM 1629 N N . ALA B 1 26 ? -1.707 18.531 6.652 1 98.44 26 ALA B N 1
ATOM 1630 C CA . ALA B 1 26 ? -2.807 19.172 7.367 1 98.44 26 ALA B CA 1
ATOM 1631 C C . ALA B 1 26 ? -2.445 19.406 8.828 1 98.44 26 ALA B C 1
ATOM 1633 O O . ALA B 1 26 ? -1.774 18.578 9.453 1 98.44 26 ALA B O 1
ATOM 1634 N N . ILE B 1 27 ? -2.838 20.5 9.359 1 98.31 27 ILE B N 1
ATOM 1635 C CA . ILE B 1 27 ? -2.742 20.75 10.797 1 98.31 27 ILE B CA 1
ATOM 1636 C C . ILE B 1 27 ? -4.121 21.109 11.352 1 98.31 27 ILE B C 1
ATOM 1638 O O . ILE B 1 27 ? -4.949 21.688 10.648 1 98.31 27 ILE B O 1
ATOM 1642 N N . GLY B 1 28 ? -4.344 20.703 12.555 1 98.44 28 GLY B N 1
ATOM 1643 C CA . GLY B 1 28 ? -5.648 20.938 13.156 1 98.44 28 GLY B CA 1
ATOM 1644 C C . GLY B 1 28 ? -5.684 20.688 14.648 1 98.44 28 GLY B C 1
ATOM 1645 O O . GLY B 1 28 ? -4.633 20.547 15.281 1 98.44 28 GLY B O 1
ATOM 1646 N N . LYS B 1 29 ? -6.887 20.734 15.188 1 98.5 29 LYS B N 1
ATOM 1647 C CA . LYS B 1 29 ? -7.176 20.547 16.609 1 98.5 29 LYS B CA 1
ATOM 1648 C C . LYS B 1 29 ? -6.715 21.75 17.422 1 98.5 29 LYS B C 1
ATOM 1650 O O . LYS B 1 29 ? -5.715 21.672 18.141 1 98.5 29 LYS B O 1
ATOM 1655 N N . THR B 1 30 ? -7.52 22.766 17.406 1 98.12 30 THR B N 1
ATOM 1656 C CA . THR B 1 30 ? -7.176 24.016 18.094 1 98.12 30 THR B CA 1
ATOM 1657 C C . THR B 1 30 ? -7.551 23.938 19.562 1 98.12 30 THR B C 1
ATOM 1659 O O . THR B 1 30 ? -6.957 24.625 20.391 1 98.12 30 THR B O 1
ATOM 1662 N N . THR B 1 31 ? -8.5 23.047 19.906 1 98.06 31 THR B N 1
ATOM 1663 C CA . THR B 1 31 ? -8.977 22.922 21.281 1 98.06 31 THR B CA 1
ATOM 1664 C C . THR B 1 31 ? -8.109 21.938 22.062 1 98.06 31 THR B C 1
ATOM 1666 O O . THR B 1 31 ? -7.602 20.953 21.5 1 98.06 31 THR B O 1
ATOM 1669 N N . PRO B 1 32 ? -8.031 22.125 23.328 1 97.94 32 PRO B N 1
ATOM 1670 C CA . PRO B 1 32 ? -7.125 21.312 24.141 1 97.94 32 PRO B CA 1
ATOM 1671 C C . PRO B 1 32 ? -7.602 19.859 24.297 1 97.94 32 PRO B C 1
ATOM 1673 O O . PRO B 1 32 ? -8.805 19.594 24.219 1 97.94 32 PRO B O 1
ATOM 1676 N N . TRP B 1 33 ? -6.602 19 24.453 1 97.81 33 TRP B N 1
ATOM 1677 C CA . TRP B 1 33 ? -6.906 17.656 24.922 1 97.81 33 TRP B CA 1
ATOM 1678 C C . TRP B 1 33 ? -7.406 17.672 26.359 1 97.81 33 TRP B C 1
ATOM 1680 O O . TRP B 1 33 ? -7.18 18.656 27.078 1 97.81 33 TRP B O 1
ATOM 1690 N N . THR B 1 34 ? -8.117 16.578 26.781 1 97.25 34 THR B N 1
ATOM 1691 C CA . THR B 1 34 ? -8.469 16.438 28.188 1 97.25 34 THR B CA 1
ATOM 1692 C C . THR B 1 34 ? -7.215 16.469 29.062 1 97.25 34 THR B C 1
ATOM 1694 O O . THR B 1 34 ? -7.203 17.125 30.109 1 97.25 34 THR B O 1
ATOM 1697 N N . ASN B 1 35 ? -6.191 15.875 28.609 1 97.19 35 ASN B N 1
ATOM 1698 C CA . ASN B 1 35 ? -4.863 15.898 29.219 1 97.19 35 ASN B CA 1
ATOM 1699 C C . ASN B 1 35 ? -3.795 16.297 28.203 1 97.19 35 ASN B C 1
ATOM 1701 O O . ASN B 1 35 ? -3.375 15.477 27.391 1 97.19 35 ASN B O 1
ATOM 1705 N N . GLU B 1 36 ? -3.271 17.469 28.266 1 96.25 36 GLU B N 1
ATOM 1706 C CA . GLU B 1 36 ? -2.357 18.031 27.281 1 96.25 36 GLU B CA 1
ATOM 1707 C C . GLU B 1 36 ? -0.999 17.344 27.328 1 96.25 36 GLU B C 1
ATOM 1709 O O . GLU B 1 36 ? -0.242 17.391 26.359 1 96.25 36 GLU B O 1
ATOM 1714 N N . ASP B 1 37 ? -0.667 16.797 28.484 1 94.5 37 ASP B N 1
ATOM 1715 C CA . ASP B 1 37 ? 0.63 16.156 28.625 1 94.5 37 ASP B CA 1
ATOM 1716 C C . ASP B 1 37 ? 0.591 14.727 28.078 1 94.5 37 ASP B C 1
ATOM 1718 O O . ASP B 1 37 ? 1.636 14.109 27.875 1 94.5 37 ASP B O 1
ATOM 1722 N N . ALA B 1 38 ? -0.632 14.258 27.875 1 95.44 38 ALA B N 1
ATOM 1723 C CA . ALA B 1 38 ? -0.818 12.898 27.375 1 95.44 38 ALA B CA 1
ATOM 1724 C C . ALA B 1 38 ? -1.937 12.844 26.344 1 95.44 38 ALA B C 1
ATOM 1726 O O . ALA B 1 38 ? -3.029 12.352 26.625 1 95.44 38 ALA B O 1
ATOM 1727 N N . PRO B 1 39 ? -1.68 13.336 25.141 1 96.75 39 PRO B N 1
ATOM 1728 C CA . PRO B 1 39 ? -2.703 13.258 24.109 1 96.75 39 PRO B CA 1
ATOM 1729 C C . PRO B 1 39 ? -3.184 11.836 23.844 1 96.75 39 PRO B C 1
ATOM 1731 O O . PRO B 1 39 ? -2.424 10.883 24.047 1 96.75 39 PRO B O 1
ATOM 1734 N N . PRO B 1 40 ? -4.395 11.672 23.531 1 96.5 40 PRO B N 1
ATOM 1735 C CA . PRO B 1 40 ? -4.902 10.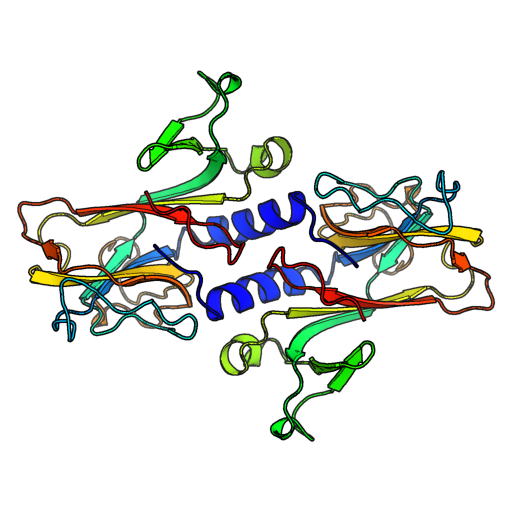32 23.25 1 96.5 40 PRO B CA 1
ATOM 1736 C C . PRO B 1 40 ? -4.211 9.664 22.062 1 96.5 40 PRO B C 1
ATOM 1738 O O . PRO B 1 40 ? -3.703 10.367 21.172 1 96.5 40 PRO B O 1
ATOM 1741 N N . ALA B 1 41 ? -4.168 8.336 22.078 1 94.5 41 ALA B N 1
ATOM 1742 C CA . ALA B 1 41 ? -3.684 7.613 20.906 1 94.5 41 ALA B CA 1
ATOM 1743 C C . ALA B 1 41 ? -4.539 7.918 19.672 1 94.5 41 ALA B C 1
ATOM 1745 O O . ALA B 1 41 ? -5.766 8.023 19.781 1 94.5 41 ALA B O 1
ATOM 1746 N N . PRO B 1 42 ? -3.863 8.109 18.562 1 93.81 42 PRO B N 1
ATOM 1747 C CA . PRO B 1 42 ? -4.648 8.352 17.359 1 93.81 42 PRO B CA 1
ATOM 1748 C C . PRO B 1 42 ? -5.578 7.188 17.016 1 93.81 42 PRO B C 1
ATOM 1750 O O . PRO B 1 42 ? -5.219 6.027 17.219 1 93.81 42 PRO B O 1
ATOM 1753 N N . ASP B 1 43 ? -6.707 7.488 16.578 1 94.5 43 ASP B N 1
ATOM 1754 C CA . ASP B 1 43 ? -7.703 6.52 16.125 1 94.5 43 ASP B CA 1
ATOM 1755 C C . ASP B 1 43 ? -7.531 6.207 14.641 1 94.5 43 ASP B C 1
ATOM 1757 O O . ASP B 1 43 ? -7.691 7.086 13.789 1 94.5 43 ASP B O 1
ATOM 1761 N N . PRO B 1 44 ? -7.281 4.93 14.273 1 92 44 PRO B N 1
ATOM 1762 C CA . PRO B 1 44 ? -7.039 4.586 12.875 1 92 44 PRO B CA 1
ATOM 1763 C C . PRO B 1 44 ? -8.273 4.785 11.992 1 92 44 PRO B C 1
ATOM 1765 O O . PRO B 1 44 ? -8.164 4.777 10.766 1 92 44 PRO B O 1
ATOM 1768 N N . THR B 1 45 ? -9.422 4.949 12.531 1 94.06 45 THR B N 1
ATOM 1769 C CA . THR B 1 45 ? -10.641 5.129 11.742 1 94.06 45 THR B CA 1
ATOM 1770 C C . THR B 1 45 ? -10.844 6.598 11.398 1 94.06 45 THR B C 1
ATOM 1772 O O . THR B 1 45 ? -11.789 6.949 10.688 1 94.06 45 THR B O 1
ATOM 1775 N N . THR B 1 46 ? -9.93 7.457 11.883 1 95.5 46 THR B N 1
ATOM 1776 C CA . THR B 1 46 ? -10.016 8.891 11.602 1 95.5 46 THR B CA 1
ATOM 1777 C C . THR B 1 46 ? -9.875 9.164 10.109 1 95.5 46 THR B C 1
ATOM 1779 O O . THR B 1 46 ? -9.016 8.578 9.445 1 95.5 46 THR B O 1
ATOM 1782 N N . THR B 1 47 ? -10.773 10.031 9.57 1 96.25 47 THR B N 1
ATOM 1783 C CA . THR B 1 47 ? -10.727 10.328 8.148 1 96.25 47 THR B CA 1
ATOM 1784 C C . THR B 1 47 ? -10.312 11.773 7.906 1 96.25 47 THR B C 1
ATOM 1786 O O . THR B 1 47 ? -9.945 12.148 6.789 1 96.25 47 THR B O 1
ATOM 1789 N N . THR B 1 48 ? -10.461 12.617 8.906 1 96.19 48 THR B N 1
ATOM 1790 C CA . THR B 1 48 ? -10.062 14.016 8.852 1 96.19 48 THR B CA 1
ATOM 1791 C C . THR B 1 48 ? -9.625 14.508 10.227 1 96.19 48 THR B C 1
ATOM 1793 O O . THR B 1 48 ? -10.094 14.008 11.25 1 96.19 48 THR B O 1
ATOM 1796 N N . LEU B 1 49 ? -8.688 15.453 10.227 1 98 49 LEU B N 1
ATOM 1797 C CA . LEU B 1 49 ? -8.273 16.047 11.5 1 98 49 LEU B CA 1
ATOM 1798 C C . LEU B 1 49 ? -9.422 16.828 12.125 1 98 49 LEU B C 1
ATOM 1800 O O . LEU B 1 49 ? -10.344 17.266 11.422 1 98 49 LEU B O 1
ATOM 1804 N N . THR B 1 50 ? -9.312 16.938 13.406 1 97.56 50 THR B N 1
ATOM 1805 C CA . THR B 1 50 ? -10.273 17.781 14.125 1 97.56 50 THR B CA 1
ATOM 1806 C C . THR B 1 50 ? -9.945 19.25 13.945 1 97.56 50 THR B C 1
ATOM 1808 O O . THR B 1 50 ? -8.781 19.656 14.039 1 97.56 50 THR B O 1
ATOM 1811 N N . GLU B 1 51 ? -10.938 20.141 13.609 1 98.31 51 GLU B N 1
ATOM 1812 C CA . GLU B 1 51 ? -10.766 21.578 13.492 1 98.31 51 GLU B CA 1
ATOM 1813 C C . GLU B 1 51 ? -9.578 21.922 12.602 1 98.31 51 GLU B C 1
ATOM 1815 O O . GLU B 1 51 ? -8.656 22.625 13.031 1 98.31 51 GLU B O 1
ATOM 1820 N N . VAL B 1 52 ? -9.695 21.484 11.344 1 98.62 52 VAL B N 1
ATOM 1821 C CA . VAL B 1 52 ? -8.594 21.672 10.406 1 98.62 52 VAL B C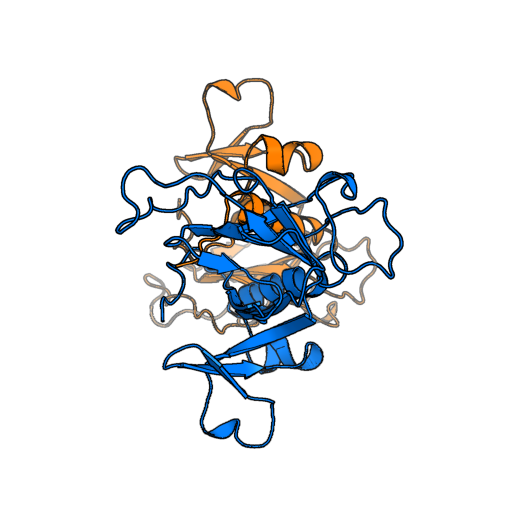A 1
ATOM 1822 C C . VAL B 1 52 ? -8.328 23.172 10.242 1 98.62 52 VAL B C 1
ATOM 1824 O O . VAL B 1 52 ? -9.25 23.953 9.969 1 98.62 52 VAL B O 1
ATOM 1827 N N . ILE B 1 53 ? -7.094 23.547 10.445 1 98.44 53 ILE B N 1
ATOM 1828 C CA . ILE B 1 53 ? -6.668 24.922 10.258 1 98.44 53 ILE B CA 1
ATOM 1829 C C . ILE B 1 53 ? -6.359 25.172 8.789 1 98.44 53 ILE B C 1
ATOM 1831 O O . ILE B 1 53 ? -6.738 26.203 8.234 1 98.44 53 ILE B O 1
ATOM 1835 N N . GLY B 1 54 ? -5.684 24.234 8.219 1 98.44 54 GLY B N 1
ATOM 1836 C CA . GLY B 1 54 ? -5.328 24.375 6.812 1 98.44 54 GLY B CA 1
ATOM 1837 C C . GLY B 1 54 ? -4.473 23.234 6.301 1 98.44 54 GLY B C 1
ATOM 1838 O O . GLY B 1 54 ? -4.215 22.266 7.027 1 98.44 54 GLY B O 1
ATOM 1839 N N . TYR B 1 55 ? -4.156 23.359 5.02 1 98.56 55 TYR B N 1
ATOM 1840 C CA . TYR B 1 55 ? -3.367 22.375 4.281 1 98.56 55 TYR B CA 1
ATOM 1841 C C . TYR B 1 55 ? -2.18 23.047 3.594 1 98.56 55 TYR B C 1
ATOM 1843 O O . TYR B 1 55 ? -2.316 24.109 2.996 1 98.56 55 TYR B O 1
ATOM 1851 N N . LYS B 1 56 ? -1.054 22.5 3.721 1 98.44 56 LYS B N 1
ATOM 1852 C CA . LYS B 1 56 ? 0.155 22.969 3.053 1 98.44 56 LYS B CA 1
ATOM 1853 C C . LYS B 1 56 ? 0.692 21.922 2.082 1 98.44 56 LYS B C 1
ATOM 1855 O O . LYS B 1 56 ? 0.896 20.766 2.459 1 98.44 56 LYS B O 1
ATOM 1860 N N . LYS B 1 57 ? 0.953 22.312 0.852 1 98.06 57 LYS B N 1
ATOM 1861 C CA . LYS B 1 57 ? 1.563 21.406 -0.126 1 98.06 57 LYS B CA 1
ATOM 1862 C C . LYS B 1 57 ? 2.912 20.891 0.368 1 98.06 57 LYS B C 1
ATOM 1864 O O . LYS B 1 57 ? 3.725 21.672 0.884 1 98.06 57 LYS B O 1
ATOM 1869 N N . VAL B 1 58 ? 3.053 19.578 0.284 1 97.81 58 VAL B N 1
ATOM 1870 C CA . VAL B 1 58 ? 4.328 19.016 0.699 1 97.81 58 VAL B CA 1
ATOM 1871 C C . VAL B 1 58 ? 5.445 19.531 -0.208 1 97.81 58 VAL B C 1
ATOM 1873 O O . VAL B 1 58 ? 5.223 19.781 -1.396 1 97.81 58 VAL B O 1
ATOM 1876 N N . ALA B 1 59 ? 6.602 19.688 0.357 1 96.69 59 ALA B N 1
ATOM 1877 C CA . ALA B 1 59 ? 7.742 20.25 -0.361 1 96.69 59 ALA B CA 1
ATOM 1878 C C . ALA B 1 59 ? 8.57 19.156 -1.021 1 96.69 59 ALA B C 1
ATOM 1880 O O . ALA B 1 59 ? 9.117 19.344 -2.109 1 96.69 59 ALA B O 1
ATOM 1881 N N . ARG B 1 60 ? 8.672 18.062 -0.334 1 96.62 60 ARG B N 1
ATOM 1882 C CA . ARG B 1 60 ? 9.508 16.969 -0.828 1 96.62 60 ARG B CA 1
ATOM 1883 C C . ARG B 1 60 ? 8.914 15.617 -0.46 1 96.62 60 ARG B C 1
ATOM 1885 O O . ARG B 1 60 ? 8.445 15.422 0.664 1 96.62 60 ARG B O 1
ATOM 1892 N N . VAL B 1 61 ? 8.867 14.766 -1.442 1 97.88 61 VAL B N 1
ATOM 1893 C CA . VAL B 1 61 ? 8.477 13.367 -1.247 1 97.88 61 VAL B CA 1
ATOM 1894 C C . VAL B 1 61 ? 9.469 12.453 -1.961 1 97.88 61 VAL B C 1
ATOM 1896 O O . VAL B 1 61 ? 9.828 12.695 -3.117 1 97.88 61 VAL B O 1
ATOM 1899 N N . SER B 1 62 ? 9.961 11.461 -1.202 1 98.12 62 SER B N 1
ATOM 1900 C CA . SER B 1 62 ? 10.922 10.539 -1.792 1 98.12 62 SER B CA 1
ATOM 1901 C C . SER B 1 62 ? 10.797 9.141 -1.186 1 98.12 62 SER B C 1
ATOM 1903 O O . SER B 1 62 ? 10.453 9 -0.008 1 98.12 62 SER B O 1
ATOM 1905 N N . LEU B 1 63 ? 11.062 8.156 -2.029 1 97.88 63 LEU B N 1
ATOM 1906 C CA . LEU B 1 63 ? 11.32 6.848 -1.43 1 97.88 63 LEU B CA 1
ATOM 1907 C C . LEU B 1 63 ? 12.547 6.898 -0.521 1 97.88 63 LEU B C 1
ATOM 1909 O O . LEU B 1 63 ? 13.469 7.676 -0.764 1 97.88 63 LEU B O 1
ATOM 1913 N N . CYS B 1 64 ? 12.469 6.047 0.506 1 97.38 64 CYS B N 1
ATOM 1914 C CA . CYS B 1 64 ? 13.656 6.004 1.352 1 97.38 64 CYS B CA 1
ATOM 1915 C C . CYS B 1 64 ? 13.805 4.641 2.018 1 97.38 64 CYS B C 1
ATOM 1917 O O . CYS B 1 64 ? 12.898 3.811 1.948 1 97.38 64 CYS B O 1
ATOM 1919 N N . ARG B 1 65 ? 14.883 4.312 2.482 1 96.38 65 ARG B N 1
ATOM 1920 C CA . ARG B 1 65 ? 15.219 3.174 3.328 1 96.38 65 ARG B CA 1
ATOM 1921 C C . ARG B 1 65 ? 16.25 3.566 4.391 1 96.38 65 ARG B C 1
ATOM 1923 O O . ARG B 1 65 ? 16.812 4.66 4.34 1 96.38 65 ARG B O 1
ATOM 1930 N N . GLU B 1 66 ? 16.422 2.723 5.371 1 95.25 66 GLU B N 1
ATOM 1931 C CA . GLU B 1 66 ? 17.422 2.996 6.406 1 95.25 66 GLU B CA 1
ATOM 1932 C C . GLU B 1 66 ? 18.812 3.184 5.805 1 95.25 66 GLU B C 1
ATOM 1934 O O . GLU B 1 66 ? 19.156 2.527 4.824 1 95.25 66 GLU B O 1
ATOM 1939 N N . TYR B 1 67 ? 19.484 3.982 6.449 1 95.69 67 TYR B N 1
ATOM 1940 C CA . TYR B 1 67 ? 20.812 4.363 6.012 1 95.69 67 TYR B CA 1
ATOM 1941 C C . TYR B 1 67 ? 21.781 3.193 6.121 1 95.69 67 TYR B C 1
ATOM 1943 O O . TYR B 1 67 ? 21.75 2.439 7.098 1 95.69 67 TYR B O 1
ATOM 1951 N N . LEU B 1 68 ? 22.609 3.002 5.109 1 94.06 68 LEU B N 1
ATOM 1952 C CA . LEU B 1 68 ? 23.75 2.088 5.125 1 94.06 68 LEU B CA 1
ATOM 1953 C C . LEU B 1 68 ? 25.062 2.848 4.949 1 94.06 68 LEU B C 1
ATOM 1955 O O . LEU B 1 68 ? 25.125 3.816 4.188 1 94.06 68 LEU B O 1
ATOM 1959 N N . PRO B 1 69 ? 26.094 2.447 5.625 1 89.56 69 PRO B N 1
ATOM 1960 C CA . PRO B 1 69 ? 27.391 3.111 5.48 1 89.56 69 PRO B CA 1
ATOM 1961 C C . PRO B 1 69 ? 27.844 3.201 4.027 1 89.56 69 PRO B C 1
ATOM 1963 O O . PRO B 1 69 ? 28.516 4.16 3.646 1 89.56 69 PRO B O 1
ATOM 1966 N N . SER B 1 70 ? 27.406 2.264 3.189 1 88.06 70 SER B N 1
ATOM 1967 C CA . SER B 1 70 ? 27.812 2.223 1.786 1 88.06 70 SER B CA 1
ATOM 1968 C C . SER B 1 70 ? 27.094 3.305 0.979 1 88.06 70 SER B C 1
ATOM 1970 O O . SER B 1 70 ? 27.438 3.549 -0.179 1 88.06 70 SER B O 1
ATOM 1972 N N . ASP B 1 71 ? 26.125 3.979 1.627 1 87.25 71 ASP B N 1
ATOM 1973 C CA . ASP B 1 71 ? 25.328 4.969 0.911 1 87.25 71 ASP B CA 1
ATOM 1974 C C . ASP B 1 71 ? 26.094 6.285 0.764 1 87.25 71 ASP B C 1
ATOM 1976 O O . ASP B 1 71 ? 25.719 7.141 -0.04 1 87.25 71 ASP B O 1
ATOM 1980 N N . ASP B 1 72 ? 27.188 6.285 1.4 1 78.75 72 ASP B N 1
ATOM 1981 C CA . ASP B 1 72 ? 27.906 7.559 1.446 1 78.75 72 ASP B CA 1
ATOM 1982 C C . ASP B 1 72 ? 28.281 8.031 0.043 1 78.75 72 ASP B C 1
ATOM 1984 O O . ASP B 1 72 ? 28.906 7.289 -0.719 1 78.75 72 ASP B O 1
ATOM 1988 N N . SER B 1 73 ? 27.766 9.102 -0.463 1 80.12 73 SER B N 1
ATOM 1989 C CA . SER B 1 73 ? 28.062 9.836 -1.691 1 80.12 73 SER B CA 1
ATOM 1990 C C . SER B 1 73 ? 27.188 9.359 -2.842 1 80.12 73 SER B C 1
ATOM 1992 O O . SER B 1 73 ? 27.344 9.805 -3.979 1 80.12 73 SER B O 1
ATOM 1994 N N . LYS B 1 74 ? 26.312 8.375 -2.65 1 89 74 LYS B N 1
ATOM 1995 C CA . LYS B 1 74 ? 25.5 7.875 -3.758 1 89 74 LYS B CA 1
ATOM 1996 C C . LYS B 1 74 ? 24.125 8.531 -3.768 1 89 74 LYS B C 1
ATOM 1998 O O . LYS B 1 74 ? 23.641 8.938 -4.824 1 89 74 LYS B O 1
ATOM 2003 N N . TYR B 1 75 ? 23.547 8.57 -2.529 1 94.56 75 TYR B N 1
ATOM 2004 C CA . TYR B 1 75 ? 22.203 9.102 -2.387 1 94.56 75 TYR B CA 1
ATOM 2005 C C . TYR B 1 75 ? 22.141 10.133 -1.265 1 94.56 75 TYR B C 1
ATOM 2007 O O . TYR B 1 75 ? 22.938 10.094 -0.334 1 94.56 75 TYR B O 1
ATOM 2015 N N . PRO B 1 76 ? 21.234 11.188 -1.424 1 95.12 76 PRO B N 1
ATOM 2016 C CA . PRO B 1 76 ? 21.031 12.094 -0.29 1 95.12 76 PRO B CA 1
ATOM 2017 C C . PRO B 1 76 ? 20.594 11.359 0.975 1 95.12 76 PRO B C 1
ATOM 2019 O O . PRO B 1 76 ? 19.828 10.391 0.897 1 95.12 76 PRO B O 1
ATOM 2022 N N . VAL B 1 77 ? 21.078 11.844 2.133 1 95.5 77 VAL B N 1
ATOM 2023 C CA . VAL B 1 77 ? 20.75 11.242 3.424 1 95.5 77 VAL B CA 1
ATOM 2024 C C . VAL B 1 77 ? 20.062 12.266 4.316 1 95.5 77 VAL B C 1
ATOM 2026 O O . VAL B 1 77 ? 20.469 13.438 4.355 1 95.5 77 VAL B O 1
ATOM 2029 N N . VAL B 1 78 ? 19.016 11.82 5.012 1 94.06 78 VAL B N 1
ATOM 2030 C CA . VAL B 1 78 ? 18.312 12.695 5.938 1 94.06 78 VAL B CA 1
ATOM 2031 C C . VAL B 1 78 ? 18.312 12.086 7.336 1 94.06 78 VAL B C 1
ATOM 2033 O O . VAL B 1 78 ? 18.312 10.859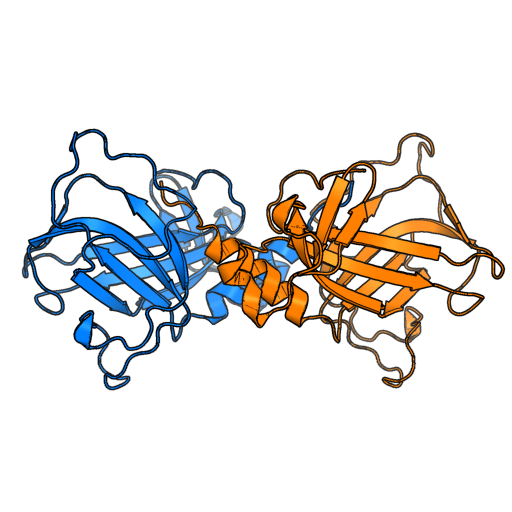 7.484 1 94.06 78 VAL B O 1
ATOM 2036 N N . SER B 1 79 ? 18.359 12.953 8.289 1 93.06 79 SER B N 1
ATOM 2037 C CA . SER B 1 79 ? 18.281 12.516 9.68 1 93.06 79 SER B CA 1
ATOM 2038 C C . SER B 1 79 ? 16.859 12.656 10.219 1 93.06 79 SER B C 1
ATOM 2040 O O . SER B 1 79 ? 16.188 13.656 9.961 1 93.06 79 SER B O 1
ATOM 2042 N N . TYR B 1 80 ? 16.453 11.656 10.883 1 89.94 80 TYR B N 1
ATOM 2043 C CA . TYR B 1 80 ? 15.172 11.641 11.57 1 89.94 80 TYR B CA 1
ATOM 2044 C C . TYR B 1 80 ? 15.32 11.102 12.984 1 89.94 80 TYR B C 1
ATOM 2046 O O . TYR B 1 80 ? 15.391 9.891 13.195 1 89.94 80 TYR B O 1
ATOM 2054 N N . GLY B 1 81 ? 15.305 12.055 13.891 1 84.31 81 GLY B N 1
ATOM 2055 C CA . GLY B 1 81 ? 15.695 11.672 15.242 1 84.31 81 GLY B CA 1
ATOM 2056 C C . GLY B 1 81 ? 17.125 11.18 15.328 1 84.31 81 GLY B C 1
ATOM 2057 O O . GLY B 1 81 ? 18.047 11.875 14.906 1 84.31 81 GLY B O 1
ATOM 2058 N N . SER B 1 82 ? 17.219 10.016 15.938 1 91 82 SER B N 1
ATOM 2059 C CA . SER B 1 82 ? 18.547 9.43 16.078 1 91 82 SER B CA 1
ATOM 2060 C C . SER B 1 82 ? 18.875 8.516 14.898 1 91 82 SER B C 1
ATOM 2062 O O . SER B 1 82 ? 19.953 7.926 14.844 1 91 82 SER B O 1
ATOM 2064 N N . ARG B 1 83 ? 17.969 8.461 13.938 1 92.5 83 ARG B N 1
ATOM 2065 C CA . ARG B 1 83 ? 18.141 7.551 12.812 1 92.5 83 ARG B CA 1
ATOM 2066 C C . ARG B 1 83 ? 18.438 8.312 11.523 1 92.5 83 ARG B C 1
ATOM 2068 O O . ARG B 1 83 ? 18.172 9.516 11.438 1 92.5 83 ARG B O 1
ATOM 2075 N N . LYS B 1 84 ? 19.016 7.59 10.68 1 94.56 84 LYS B N 1
ATOM 2076 C CA . LYS B 1 84 ? 19.297 8.141 9.359 1 94.56 84 LYS B CA 1
ATOM 2077 C C . LYS B 1 84 ? 18.609 7.32 8.266 1 94.56 84 LYS B C 1
ATOM 2079 O O . LYS B 1 84 ? 18.469 6.102 8.391 1 94.56 84 LYS B O 1
ATOM 2084 N N . PHE B 1 85 ? 18.234 8.078 7.227 1 96.06 85 PHE B N 1
ATOM 2085 C CA . PHE B 1 85 ? 17.578 7.445 6.094 1 96.06 85 PHE B CA 1
ATOM 2086 C C . PHE B 1 85 ? 18.172 7.922 4.777 1 96.06 85 PHE B C 1
ATOM 2088 O O . PHE B 1 85 ? 18.547 9.094 4.648 1 96.06 85 PHE B O 1
ATOM 2095 N N . THR B 1 86 ? 18.281 7.023 3.871 1 97.69 86 THR B N 1
ATOM 2096 C CA . THR B 1 86 ? 18.766 7.336 2.533 1 97.69 86 THR B CA 1
ATOM 2097 C C . THR B 1 86 ? 17.609 7.547 1.571 1 97.69 86 THR B C 1
ATOM 2099 O O . THR B 1 86 ? 16.703 6.707 1.478 1 97.69 86 THR B O 1
ATOM 2102 N N . LEU B 1 87 ? 17.594 8.719 0.912 1 97.69 87 LEU B N 1
ATOM 2103 C CA . LEU B 1 87 ? 16.578 9.008 -0.088 1 97.69 87 LEU B CA 1
ATOM 2104 C C . LEU B 1 87 ? 16.922 8.344 -1.421 1 97.69 87 LEU B C 1
ATOM 2106 O O . LEU B 1 87 ? 18.031 8.516 -1.933 1 97.69 87 LEU B O 1
ATOM 2110 N N . ILE B 1 88 ? 16.016 7.562 -1.983 1 98.12 88 ILE B N 1
ATOM 2111 C CA . ILE B 1 88 ? 16.25 6.727 -3.154 1 98.12 88 ILE B CA 1
ATOM 2112 C C . ILE B 1 88 ? 15.398 7.203 -4.32 1 98.12 88 ILE B C 1
ATOM 2114 O O . ILE B 1 88 ? 14.188 7.387 -4.172 1 98.12 88 ILE B O 1
ATOM 2118 N N . PRO B 1 89 ? 16 7.527 -5.473 1 97.25 89 PRO B N 1
ATOM 2119 C CA . PRO B 1 89 ? 15.188 7.848 -6.648 1 97.25 89 PRO B CA 1
ATOM 2120 C C . PRO B 1 89 ? 14.242 6.711 -7.039 1 97.25 89 PRO B C 1
ATOM 2122 O O . PRO B 1 89 ? 14.547 5.543 -6.789 1 97.25 89 PRO B O 1
ATOM 2125 N N . ASP B 1 90 ? 13.125 7.082 -7.691 1 97.25 90 ASP B N 1
ATOM 2126 C CA . ASP B 1 90 ? 12.078 6.117 -8.023 1 97.25 90 ASP B CA 1
ATOM 2127 C C . ASP B 1 90 ? 12.633 4.965 -8.852 1 97.25 90 ASP B C 1
ATOM 2129 O O . ASP B 1 90 ? 12.281 3.805 -8.633 1 97.25 90 ASP B O 1
ATOM 2133 N N . GLU B 1 91 ? 13.547 5.25 -9.734 1 96.56 91 GLU B N 1
ATOM 2134 C CA . GLU B 1 91 ? 14.07 4.266 -10.68 1 96.56 91 GLU B CA 1
ATOM 2135 C C . GLU B 1 91 ? 14.898 3.203 -9.969 1 96.56 91 GLU B C 1
ATOM 2137 O O . GLU B 1 91 ? 15.062 2.092 -10.477 1 96.56 91 GLU B O 1
ATOM 2142 N N . ASP B 1 92 ? 15.367 3.539 -8.727 1 96.81 92 ASP B N 1
ATOM 2143 C CA . ASP B 1 92 ? 16.188 2.604 -7.973 1 96.81 92 ASP B CA 1
ATOM 2144 C C . ASP B 1 92 ? 15.414 1.978 -6.82 1 96.81 92 ASP B C 1
ATOM 2146 O O . ASP B 1 92 ? 15.984 1.27 -5.988 1 96.81 92 ASP B O 1
ATOM 2150 N N . GLY B 1 93 ? 14.125 2.283 -6.734 1 97.12 93 GLY B N 1
ATOM 2151 C CA . GLY B 1 93 ? 13.305 1.856 -5.609 1 97.12 93 GLY B CA 1
ATOM 2152 C C . GLY B 1 93 ? 13.406 0.368 -5.332 1 97.12 93 GLY B C 1
ATOM 2153 O O . GLY B 1 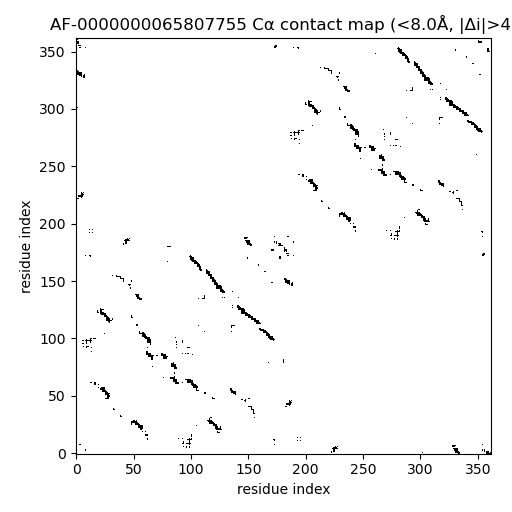93 ? 13.695 -0.042 -4.207 1 97.12 93 GLY B O 1
ATOM 2154 N N . TYR B 1 94 ? 13.203 -0.438 -6.371 1 96.44 94 TYR B N 1
ATOM 2155 C CA . TYR B 1 94 ? 13.219 -1.886 -6.195 1 96.44 94 TYR B CA 1
ATOM 2156 C C . TYR B 1 94 ? 14.633 -2.396 -5.953 1 96.44 94 TYR B C 1
ATOM 2158 O O . TYR B 1 94 ? 14.859 -3.225 -5.066 1 96.44 94 TYR B O 1
ATOM 2166 N N . LYS B 1 95 ? 15.57 -1.878 -6.707 1 95.56 95 LYS B N 1
ATOM 2167 C CA . LYS B 1 95 ? 16.969 -2.291 -6.57 1 95.56 95 LYS B CA 1
ATOM 2168 C C . LYS B 1 95 ? 17.469 -2.057 -5.152 1 95.56 95 LYS B C 1
ATOM 2170 O O . LYS B 1 95 ? 18.172 -2.902 -4.59 1 95.56 95 LYS B O 1
ATOM 2175 N N . GLU B 1 96 ? 17.047 -0.932 -4.566 1 96.19 96 GLU B N 1
ATOM 2176 C CA . GLU B 1 96 ? 17.547 -0.525 -3.258 1 96.19 96 GLU B CA 1
ATOM 2177 C C . GLU B 1 96 ? 16.578 -0.935 -2.148 1 96.19 96 GLU B C 1
ATOM 2179 O O . GLU B 1 96 ? 16.812 -0.637 -0.975 1 96.19 96 GLU B O 1
ATOM 2184 N N . GLN B 1 97 ? 15.461 -1.566 -2.457 1 94.38 97 GLN B N 1
ATOM 2185 C CA . GLN B 1 97 ? 14.445 -2.008 -1.505 1 94.38 97 GLN B CA 1
ATOM 2186 C C . GLN B 1 97 ? 13.969 -0.849 -0.635 1 94.38 97 GLN B C 1
ATOM 2188 O O . GLN B 1 97 ? 13.938 -0.959 0.593 1 94.38 97 GLN B O 1
ATOM 2193 N N . ALA B 1 98 ? 13.664 0.288 -1.31 1 96.25 98 ALA B N 1
ATOM 2194 C CA . ALA B 1 98 ? 13.195 1.491 -0.631 1 96.25 98 ALA B CA 1
ATOM 2195 C C . ALA B 1 98 ? 11.688 1.423 -0.38 1 96.25 98 ALA B C 1
ATOM 2197 O O . ALA B 1 98 ? 10.898 1.961 -1.159 1 96.25 98 ALA B O 1
ATOM 2198 N N . TRP B 1 99 ? 11.328 0.845 0.801 1 94 99 TRP B N 1
ATOM 2199 C CA . TRP B 1 99 ? 9.914 0.548 1.032 1 94 99 TRP B CA 1
ATOM 2200 C C . TRP B 1 99 ? 9.297 1.561 1.989 1 94 99 TRP B C 1
ATOM 2202 O O . TRP B 1 99 ? 8.227 1.321 2.545 1 94 99 TRP B O 1
ATOM 2212 N N . MET B 1 100 ? 9.969 2.693 2.244 1 94.69 100 MET B N 1
ATOM 2213 C CA . MET B 1 100 ? 9.422 3.787 3.041 1 94.69 100 MET B CA 1
ATOM 2214 C C . MET B 1 100 ? 9.32 5.066 2.215 1 94.69 100 MET B C 1
ATOM 2216 O O . MET B 1 100 ? 9.945 5.176 1.155 1 94.69 100 MET B O 1
ATOM 2220 N N . VAL B 1 101 ? 8.523 5.965 2.672 1 96.06 101 VAL B N 1
ATOM 2221 C CA . VAL B 1 101 ? 8.344 7.242 1.985 1 96.06 101 VAL B CA 1
ATOM 2222 C C . VAL B 1 101 ? 8.695 8.391 2.93 1 96.06 101 VAL B C 1
ATOM 2224 O O . VAL B 1 101 ? 8.18 8.461 4.047 1 96.06 101 VAL B O 1
ATOM 2227 N N . TYR B 1 102 ? 9.625 9.203 2.516 1 96.62 102 TYR B N 1
ATOM 2228 C CA . TYR B 1 102 ? 9.961 10.445 3.201 1 96.62 102 TYR B CA 1
ATOM 2229 C C . TYR B 1 102 ? 9.094 11.594 2.707 1 96.62 102 TYR B C 1
ATOM 2231 O O . TYR B 1 102 ? 8.938 11.789 1.5 1 96.62 102 TYR B O 1
ATOM 2239 N N . VAL B 1 103 ? 8.5 12.312 3.635 1 97 103 VAL B N 1
ATOM 2240 C CA . VAL B 1 103 ? 7.676 13.477 3.303 1 97 103 VAL B CA 1
ATOM 2241 C C . VAL B 1 103 ? 8.109 14.672 4.137 1 97 103 VAL B C 1
ATOM 2243 O O . VAL B 1 103 ? 8.305 14.555 5.348 1 97 103 VAL B O 1
ATOM 2246 N N . GLU B 1 104 ? 8.25 15.773 3.441 1 97.06 104 GLU B N 1
ATOM 2247 C CA . GLU B 1 104 ? 8.625 17.016 4.105 1 97.06 104 GLU B CA 1
ATOM 2248 C C . GLU B 1 104 ? 7.719 18.172 3.684 1 97.06 104 GLU B C 1
ATOM 2250 O O . GLU B 1 104 ? 7.375 18.297 2.506 1 97.06 104 GLU B O 1
ATOM 2255 N N . ALA B 1 105 ? 7.305 18.953 4.645 1 97.06 105 ALA B N 1
ATOM 2256 C CA . ALA B 1 105 ? 6.508 20.141 4.402 1 97.06 105 ALA B CA 1
ATOM 2257 C C . ALA B 1 105 ? 6.918 21.281 5.34 1 97.06 105 ALA B C 1
ATOM 2259 O O . ALA B 1 105 ? 7.449 21.031 6.426 1 97.06 105 ALA B O 1
ATOM 2260 N N . GLU B 1 106 ? 6.699 22.453 4.852 1 96.88 106 GLU B N 1
ATOM 2261 C CA . GLU B 1 106 ? 7.027 23.641 5.645 1 96.88 106 GLU B CA 1
ATOM 2262 C C . GLU B 1 106 ? 5.914 24.672 5.566 1 96.88 106 GLU B C 1
ATOM 2264 O O . GLU B 1 106 ? 5.414 24.984 4.48 1 96.88 106 GLU B O 1
ATOM 2269 N N . ILE B 1 107 ? 5.535 25.156 6.715 1 97.19 107 ILE B N 1
ATOM 2270 C CA . ILE B 1 107 ? 4.605 26.281 6.801 1 97.19 107 ILE B CA 1
ATOM 2271 C C . ILE B 1 107 ? 5.332 27.516 7.324 1 97.19 107 ILE B C 1
ATOM 2273 O O . ILE B 1 107 ? 5.953 27.469 8.391 1 97.19 107 ILE B O 1
ATOM 2277 N N . THR B 1 108 ? 5.215 28.609 6.555 1 95 108 THR B N 1
ATOM 2278 C CA . THR B 1 108 ? 5.957 29.812 6.922 1 95 108 THR B CA 1
ATOM 2279 C C . THR B 1 108 ? 5.02 31.016 7.07 1 95 108 THR B C 1
ATOM 2281 O O . THR B 1 108 ? 3.955 31.047 6.453 1 95 108 THR B O 1
ATOM 2284 N N . GLY B 1 109 ? 5.445 31.891 7.938 1 93.38 109 GLY B N 1
ATOM 2285 C CA . GLY B 1 109 ? 4.746 33.156 8.086 1 93.38 109 GLY B CA 1
ATOM 2286 C C . GLY B 1 109 ? 3.26 33 8.328 1 93.38 109 GLY B C 1
ATOM 2287 O O . GLY B 1 109 ? 2.85 32.219 9.188 1 93.38 109 GLY B O 1
ATOM 2288 N N . ASP B 1 110 ? 2.473 33.75 7.609 1 94.69 110 ASP B N 1
ATOM 2289 C CA . ASP B 1 110 ? 1.026 33.781 7.809 1 94.69 110 ASP B CA 1
ATOM 2290 C C . ASP B 1 110 ? 0.302 33.094 6.66 1 94.69 110 ASP B C 1
ATOM 2292 O O . ASP B 1 110 ? -0.848 33.406 6.355 1 94.69 110 ASP B O 1
ATOM 2296 N N . GLU B 1 111 ? 1.024 32.125 6.035 1 95.5 111 GLU B N 1
ATOM 2297 C CA . GLU B 1 111 ? 0.399 31.422 4.926 1 95.5 111 GLU B CA 1
ATOM 2298 C C . GLU B 1 111 ? -0.813 30.625 5.395 1 95.5 111 GLU B C 1
ATOM 2300 O O . GLU B 1 111 ? -1.74 30.391 4.617 1 95.5 111 GLU B O 1
ATOM 2305 N N . LEU B 1 112 ? -0.733 30.188 6.66 1 97.19 112 LEU B N 1
ATOM 2306 C CA . LEU B 1 112 ? -1.89 29.641 7.363 1 97.19 112 LEU B CA 1
ATOM 2307 C C . LEU B 1 112 ? -2.143 30.406 8.664 1 97.19 112 LEU B C 1
ATOM 2309 O O . LEU B 1 112 ? -1.233 31.031 9.203 1 97.19 112 LEU B O 1
ATOM 2313 N N . PRO B 1 113 ? -3.398 30.281 9.086 1 97.19 113 PRO B N 1
ATOM 2314 C CA . PRO B 1 113 ? -3.686 30.953 10.352 1 97.19 113 PRO B CA 1
ATOM 2315 C C . PRO B 1 113 ? -2.74 30.531 11.477 1 97.19 113 PRO B C 1
ATOM 2317 O O . PRO B 1 113 ? -2.404 29.344 11.586 1 97.19 113 PRO B O 1
ATOM 2320 N N . THR B 1 114 ? -2.295 31.578 12.242 1 96.88 114 THR B N 1
ATOM 2321 C CA . THR B 1 114 ? -1.43 31.312 13.391 1 96.88 114 THR B CA 1
ATOM 2322 C C . THR B 1 114 ? -2.248 30.875 14.602 1 96.88 114 THR B C 1
ATOM 2324 O O . THR B 1 114 ? -3.469 31.047 14.625 1 96.88 114 THR B O 1
ATOM 2327 N N . GLY B 1 115 ? -1.547 30.266 15.547 1 96.44 115 GLY B N 1
ATOM 2328 C CA . GLY B 1 115 ? -2.219 29.797 16.75 1 96.44 115 GLY B CA 1
ATOM 2329 C C . GLY B 1 115 ? -1.849 28.359 17.109 1 96.44 115 GLY B C 1
ATOM 2330 O O . GLY B 1 115 ? -0.844 27.844 16.625 1 96.44 115 GLY B O 1
ATOM 2331 N N . THR B 1 116 ? -2.676 27.812 17.953 1 97.25 116 THR B N 1
ATOM 2332 C CA . THR B 1 116 ? -2.33 26.531 18.547 1 97.25 116 THR B CA 1
ATOM 2333 C C . THR B 1 116 ? -2.951 25.391 17.734 1 97.25 116 THR B C 1
ATOM 2335 O O . THR B 1 116 ? -4.082 25.5 17.266 1 97.25 116 THR B O 1
ATOM 2338 N N . PHE B 1 117 ? -2.164 24.328 17.594 1 97.88 117 PHE B N 1
ATOM 2339 C CA . PHE B 1 117 ? -2.678 23.094 17.016 1 97.88 117 PHE B CA 1
ATOM 2340 C C . PHE B 1 117 ? -2.105 21.875 17.734 1 97.88 117 PHE B C 1
ATOM 2342 O O . PHE B 1 117 ? -1.14 21.984 18.5 1 97.88 117 PHE B O 1
ATOM 2349 N N . ARG B 1 118 ? -2.756 20.688 17.516 1 98.38 118 ARG B N 1
ATOM 2350 C CA . ARG B 1 118 ? -2.381 19.484 18.281 1 98.38 118 ARG B CA 1
ATOM 2351 C C . ARG B 1 118 ? -2.383 18.25 17.391 1 98.38 118 ARG B C 1
ATOM 2353 O O . ARG B 1 118 ? -2.107 17.141 17.844 1 98.38 118 ARG B O 1
ATOM 2360 N N . GLN B 1 119 ? -2.775 18.359 16.109 1 98 119 GLN B N 1
ATOM 2361 C CA . GLN B 1 119 ? -2.77 17.266 15.148 1 98 119 GLN B CA 1
ATOM 2362 C C . GLN B 1 119 ? -2.049 17.656 13.859 1 98 119 GLN B C 1
ATOM 2364 O O . GLN B 1 119 ? -2.168 18.797 13.406 1 98 119 GLN B O 1
ATOM 2369 N N . VAL B 1 120 ? -1.308 16.734 13.375 1 97.75 120 VAL B N 1
ATOM 2370 C CA . VAL B 1 120 ? -0.724 16.844 12.039 1 97.75 120 VAL B CA 1
ATOM 2371 C C . VAL B 1 120 ? -1.03 15.578 11.242 1 97.75 120 VAL B C 1
ATOM 2373 O O . VAL B 1 120 ? -1.095 14.477 11.805 1 97.75 120 VAL B O 1
ATOM 2376 N N . GLY B 1 121 ? -1.27 15.734 9.953 1 97.69 121 GLY B N 1
ATOM 2377 C CA . GLY B 1 121 ? -1.55 14.586 9.109 1 97.69 121 GLY B CA 1
ATOM 2378 C C . GLY B 1 121 ? -1.212 14.82 7.645 1 97.69 121 GLY B C 1
ATOM 2379 O O . GLY B 1 121 ? -0.976 15.961 7.234 1 97.69 121 GLY B O 1
ATOM 2380 N N . ILE B 1 122 ? -1.155 13.789 6.914 1 97.88 122 ILE B N 1
ATOM 2381 C CA . ILE B 1 122 ? -0.887 13.836 5.48 1 97.88 122 ILE B CA 1
ATOM 2382 C C . ILE B 1 122 ? -2.111 13.336 4.715 1 97.88 122 ILE B C 1
ATOM 2384 O O . ILE B 1 122 ? -2.604 12.234 4.965 1 97.88 122 ILE B O 1
ATOM 2388 N N . HIS B 1 123 ? -2.576 14.219 3.854 1 98.31 123 HIS B N 1
ATOM 2389 C CA . HIS B 1 123 ? -3.648 13.852 2.936 1 98.31 123 HIS B CA 1
ATOM 2390 C C . HIS B 1 123 ? -3.115 13.633 1.524 1 98.31 123 HIS B C 1
ATOM 2392 O O . HIS B 1 123 ? -2.203 14.336 1.083 1 98.31 123 HIS B O 1
ATOM 2398 N N . THR B 1 124 ? -3.723 12.695 0.844 1 97.69 124 THR B N 1
ATOM 2399 C CA . THR B 1 124 ? -3.516 12.547 -0.592 1 97.69 124 THR B CA 1
ATOM 2400 C C . THR B 1 124 ? -4.828 12.719 -1.35 1 97.69 124 THR B C 1
ATOM 2402 O O . THR B 1 124 ? -5.902 12.719 -0.746 1 97.69 124 THR B O 1
ATOM 2405 N N . ASP B 1 125 ? -4.734 12.984 -2.678 1 97.62 125 ASP B N 1
ATOM 2406 C CA . ASP B 1 125 ? -5.875 13.156 -3.576 1 97.62 125 ASP B CA 1
ATOM 2407 C C . ASP B 1 125 ? -6.727 14.352 -3.162 1 97.62 125 ASP B C 1
ATOM 2409 O O . ASP B 1 125 ? -7.953 14.328 -3.312 1 97.62 125 ASP B O 1
ATOM 2413 N N . LEU B 1 126 ? -6.07 15.352 -2.553 1 97.81 126 LEU B N 1
ATOM 2414 C CA . LEU B 1 126 ? -6.777 16.578 -2.209 1 97.81 126 LEU B CA 1
ATOM 2415 C C . LEU B 1 126 ? -7.133 17.375 -3.465 1 97.81 126 LEU B C 1
ATOM 2417 O O . LEU B 1 126 ? -6.309 17.516 -4.367 1 97.81 126 LEU B O 1
ATOM 2421 N N . VAL B 1 127 ? -8.367 17.797 -3.518 1 97.06 127 VAL B N 1
ATOM 2422 C CA . VAL B 1 127 ? -8.852 18.594 -4.637 1 97.06 127 VAL B CA 1
ATOM 2423 C C . VAL B 1 127 ? -9.102 20.031 -4.168 1 97.06 127 VAL B C 1
ATOM 2425 O O . VAL B 1 127 ? -9.961 20.266 -3.314 1 97.06 127 VAL B O 1
ATOM 2428 N N . SER B 1 128 ? -8.359 20.906 -4.73 1 96.38 128 SER B N 1
ATOM 2429 C CA . SER B 1 128 ? -8.438 22.312 -4.375 1 96.38 128 SER B CA 1
ATOM 2430 C C . SER B 1 128 ? -9.258 23.094 -5.398 1 96.38 128 SER B C 1
ATOM 2432 O O . SER B 1 128 ? -9.266 22.75 -6.582 1 96.38 128 SER B O 1
ATOM 2434 N N . LYS B 1 129 ? -9.961 24.031 -4.91 1 94.06 129 LYS B N 1
ATOM 2435 C CA . LYS B 1 129 ? -10.633 24.953 -5.816 1 94.06 129 LYS B CA 1
ATOM 2436 C C . LYS B 1 129 ? -9.789 26.203 -6.062 1 94.06 129 LYS B C 1
ATOM 2438 O O . LYS B 1 129 ? -10.172 27.078 -6.844 1 94.06 129 LYS B O 1
ATOM 2443 N N . ALA B 1 130 ? -8.688 26.25 -5.348 1 90.12 130 ALA B N 1
ATOM 2444 C CA . ALA B 1 130 ? -7.754 27.359 -5.531 1 90.12 130 ALA B CA 1
ATOM 2445 C C . ALA B 1 130 ? -6.824 27.109 -6.715 1 90.12 130 ALA B C 1
ATOM 2447 O O . ALA B 1 130 ? -6.809 26.016 -7.277 1 90.12 130 ALA B O 1
ATOM 2448 N N . SER B 1 131 ? -6.176 28.172 -7.18 1 87.88 131 SER B N 1
ATOM 2449 C CA . SER B 1 131 ? -5.184 28.047 -8.242 1 87.88 131 SER B CA 1
ATOM 2450 C C . SER B 1 131 ? -4.055 27.109 -7.832 1 87.88 131 SER B C 1
ATOM 2452 O O . SER B 1 131 ? -3.752 26.969 -6.645 1 87.88 131 SER B O 1
ATOM 2454 N N . SER B 1 132 ? -3.475 26.375 -8.789 1 82.5 132 SER B N 1
ATOM 2455 C CA . SER B 1 132 ? -2.389 25.438 -8.539 1 82.5 132 SER B CA 1
ATOM 2456 C C . SER B 1 132 ? -1.177 26.141 -7.938 1 82.5 132 SER B C 1
ATOM 2458 O O . SER B 1 132 ? -0.314 25.5 -7.336 1 82.5 132 SER B O 1
ATOM 2460 N N . GLU B 1 133 ? -1.127 27.453 -8.008 1 87.19 133 GLU B N 1
ATOM 2461 C CA . GLU B 1 133 ? -0.001 28.219 -7.488 1 87.19 133 GLU B CA 1
ATOM 2462 C C . GLU B 1 133 ? -0.101 28.375 -5.973 1 87.19 133 GLU B C 1
ATOM 2464 O O . GLU B 1 133 ? 0.898 28.656 -5.305 1 87.19 133 GLU B O 1
ATOM 2469 N N . LYS B 1 134 ? -1.292 28.281 -5.512 1 92.5 134 LYS B N 1
ATOM 2470 C CA . LYS B 1 134 ? -1.49 28.406 -4.07 1 92.5 134 LYS B CA 1
ATOM 2471 C C . LYS B 1 134 ? -1.111 27.109 -3.348 1 92.5 134 LYS B C 1
ATOM 2473 O O . LYS B 1 134 ? -1.758 26.078 -3.533 1 92.5 134 LYS B O 1
ATOM 2478 N N . LYS B 1 135 ? -0.101 27.234 -2.479 1 95.38 135 LYS B N 1
ATOM 2479 C CA . LYS B 1 135 ? 0.448 26.047 -1.836 1 95.38 135 LYS B CA 1
ATOM 2480 C C . LYS B 1 135 ? -0.079 25.891 -0.412 1 95.38 135 LYS B C 1
ATOM 2482 O O . LYS B 1 135 ? 0.074 24.844 0.206 1 95.38 135 LYS B O 1
ATOM 2487 N N . ALA B 1 136 ? -0.591 26.922 0.138 1 97.75 136 ALA B N 1
ATOM 2488 C CA . ALA B 1 136 ? -1.275 26.891 1.429 1 97.75 136 ALA B CA 1
ATOM 2489 C C . ALA B 1 136 ? -2.777 27.109 1.257 1 97.75 136 ALA B C 1
ATOM 2491 O O . ALA B 1 136 ? -3.207 28.109 0.694 1 97.75 136 ALA B O 1
ATOM 2492 N N . LEU B 1 137 ? -3.52 26.141 1.74 1 98.19 137 LEU B N 1
ATOM 2493 C CA . LEU B 1 137 ? -4.961 26.156 1.506 1 98.19 137 LEU B CA 1
ATOM 2494 C C . LEU B 1 137 ? -5.727 26.234 2.822 1 98.19 137 LEU B C 1
ATOM 2496 O O . LEU B 1 137 ? -5.406 25.516 3.773 1 98.19 137 LEU B O 1
ATOM 2500 N N . LEU B 1 138 ? -6.641 27.078 2.822 1 97.94 138 LEU B N 1
ATOM 2501 C CA . LEU B 1 138 ? -7.633 27.031 3.893 1 97.94 138 LEU B CA 1
ATOM 2502 C C . LEU B 1 138 ? -8.695 25.969 3.607 1 97.94 138 LEU B C 1
ATOM 2504 O O . LEU B 1 138 ? -8.859 25.547 2.461 1 97.94 138 LEU B O 1
ATOM 2508 N N . PRO B 1 139 ? -9.375 25.547 4.641 1 97.56 139 PRO B N 1
ATOM 2509 C CA . PRO B 1 139 ? -10.438 24.562 4.395 1 97.56 139 PRO B CA 1
ATOM 2510 C C . PRO B 1 139 ? -11.445 25.031 3.35 1 97.56 139 PRO B C 1
ATOM 2512 O O . PRO B 1 139 ? -11.969 24.234 2.578 1 97.56 139 PRO B O 1
ATOM 2515 N N . THR B 1 140 ? -11.648 26.312 3.277 1 96.62 140 THR B N 1
ATOM 2516 C CA . THR B 1 140 ? -12.609 26.875 2.332 1 96.62 140 THR B CA 1
ATOM 2517 C C . THR B 1 140 ? -12.078 26.781 0.904 1 96.62 140 THR B C 1
ATOM 2519 O O . THR B 1 140 ? -12.844 26.906 -0.056 1 96.62 140 THR B O 1
ATOM 2522 N N . ASP B 1 141 ? -10.797 26.594 0.769 1 97.44 141 ASP B N 1
ATOM 2523 C CA . ASP B 1 141 ? -10.172 26.438 -0.543 1 97.44 141 ASP B CA 1
ATOM 2524 C C . ASP B 1 141 ? -10.273 25 -1.041 1 97.44 141 ASP B C 1
ATOM 2526 O O . ASP B 1 141 ? -9.922 24.719 -2.188 1 97.44 141 ASP B O 1
ATOM 2530 N N . VAL B 1 142 ? -10.727 24.062 -0.226 1 97.56 142 VAL B N 1
ATOM 2531 C CA . VAL B 1 142 ? -10.648 22.641 -0.512 1 97.56 142 VAL B CA 1
ATOM 2532 C C . VAL B 1 142 ? -12.039 22.094 -0.826 1 97.56 142 VAL B C 1
ATOM 2534 O O . VAL B 1 142 ? -12.977 22.266 -0.039 1 97.56 142 VAL B O 1
ATOM 2537 N N . THR B 1 143 ? -12.211 21.5 -2.023 1 97.12 143 THR B N 1
ATOM 2538 C CA . THR B 1 143 ? -13.461 20.859 -2.412 1 97.12 143 THR B CA 1
ATOM 2539 C C . THR B 1 143 ? -13.562 19.469 -1.785 1 97.12 143 THR B C 1
ATOM 2541 O O . THR B 1 143 ? -14.641 19.062 -1.338 1 97.12 143 THR B O 1
ATOM 2544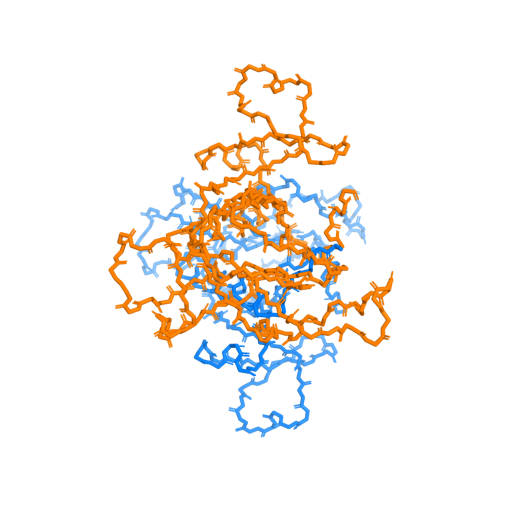 N N . ASP B 1 144 ? -12.453 18.75 -1.789 1 97.12 144 ASP B N 1
ATOM 2545 C CA . ASP B 1 144 ? -12.32 17.391 -1.246 1 97.12 144 ASP B CA 1
ATOM 2546 C C . ASP B 1 144 ? -10.93 17.172 -0.651 1 97.12 144 ASP B C 1
ATOM 2548 O O . ASP B 1 144 ? -9.922 17.312 -1.348 1 97.12 144 ASP B O 1
ATOM 2552 N N . ALA B 1 145 ? -10.852 16.844 0.659 1 97.44 145 ALA B N 1
ATOM 2553 C CA . ALA B 1 145 ? -9.57 16.703 1.341 1 97.44 145 ALA B CA 1
ATOM 2554 C C . ALA B 1 145 ? -8.891 15.383 0.958 1 97.44 145 ALA B C 1
ATOM 2556 O O . ALA B 1 145 ? -7.738 15.148 1.317 1 97.44 145 ALA B O 1
ATOM 2557 N N . GLY B 1 146 ? -9.656 14.57 0.249 1 97.5 146 GLY B N 1
ATOM 2558 C CA . GLY B 1 146 ? -9.07 13.312 -0.182 1 97.5 146 GLY B CA 1
ATOM 2559 C C . GLY B 1 146 ? -8.938 12.297 0.942 1 97.5 146 GLY B C 1
ATOM 2560 O O . GLY B 1 146 ? -9.867 12.117 1.73 1 97.5 146 GLY B O 1
ATOM 2561 N N . ILE B 1 147 ? -7.789 11.609 0.951 1 97.19 147 ILE B N 1
ATOM 2562 C CA . ILE B 1 147 ? -7.578 10.5 1.871 1 97.19 147 ILE B CA 1
ATOM 2563 C C . ILE B 1 147 ? -6.555 10.898 2.934 1 97.19 147 ILE B C 1
ATOM 2565 O O . ILE B 1 147 ? -5.426 11.273 2.609 1 97.19 147 ILE B O 1
ATOM 2569 N N . LEU B 1 148 ? -6.973 10.844 4.238 1 97.44 148 LEU B N 1
ATOM 2570 C CA . LEU B 1 148 ? -5.996 10.953 5.316 1 97.44 148 LEU B CA 1
ATOM 2571 C C . LEU B 1 148 ? -5.168 9.68 5.434 1 97.44 148 LEU B C 1
ATOM 2573 O O . LEU B 1 148 ? -5.676 8.641 5.855 1 97.44 148 LEU B O 1
ATOM 2577 N N . GLN B 1 149 ? -3.959 9.766 5.109 1 94.94 149 GLN B N 1
ATOM 2578 C CA . GLN B 1 149 ? -3.094 8.586 5.07 1 94.94 149 GLN B CA 1
ATOM 2579 C C . GLN B 1 149 ? -2.525 8.281 6.449 1 94.94 149 GLN B C 1
ATOM 2581 O O . GLN B 1 149 ? -2.564 7.129 6.898 1 94.94 149 GLN B O 1
ATOM 2586 N N . PHE B 1 150 ? -2.023 9.336 7.02 1 93.88 150 PHE B N 1
ATOM 2587 C CA . PHE B 1 150 ? -1.383 9.25 8.328 1 93.88 150 PHE B CA 1
ATOM 2588 C C . PHE B 1 150 ? -1.669 10.492 9.156 1 93.88 150 PHE B C 1
ATOM 2590 O O . PHE B 1 150 ? -1.861 11.586 8.609 1 93.88 150 PHE B O 1
ATOM 2597 N N . PHE B 1 151 ? -1.69 10.305 10.469 1 95.81 151 PHE B N 1
ATOM 2598 C CA . PHE B 1 151 ? -1.787 11.5 11.297 1 95.81 151 PHE B CA 1
ATOM 2599 C C . PHE B 1 151 ? -1.324 11.211 12.719 1 95.81 151 PHE B C 1
ATOM 2601 O O . PHE B 1 151 ? -1.088 10.055 13.078 1 95.81 151 PHE B O 1
ATOM 2608 N N . GLU B 1 152 ? -1.118 12.227 13.5 1 95.81 152 GLU B N 1
ATOM 2609 C CA . GLU B 1 152 ? -0.622 12.141 14.867 1 95.81 152 GLU B CA 1
ATOM 2610 C C . GLU B 1 152 ? -1.322 13.148 15.773 1 95.81 152 GLU B C 1
ATOM 2612 O O . GLU B 1 152 ? -1.634 14.258 15.344 1 95.81 152 GLU B O 1
ATOM 2617 N N . ASN B 1 153 ? -1.564 12.656 16.922 1 97.19 153 ASN B N 1
ATOM 2618 C CA . ASN B 1 153 ? -1.933 13.531 18.031 1 97.19 153 ASN B CA 1
ATOM 2619 C C . ASN B 1 153 ? -0.71 13.969 18.828 1 97.19 153 ASN B C 1
ATOM 2621 O O . ASN B 1 153 ? 0.109 13.133 19.219 1 97.19 153 ASN B O 1
ATOM 2625 N N . ARG B 1 154 ? -0.631 15.273 19 1 96.06 154 ARG B N 1
ATOM 2626 C CA . ARG B 1 154 ? 0.542 15.797 19.703 1 96.06 154 ARG B CA 1
ATOM 2627 C C . ARG B 1 154 ? 0.135 16.734 20.828 1 96.06 154 ARG B C 1
ATOM 2629 O O . ARG B 1 154 ? -1.032 17.109 20.938 1 96.06 154 ARG B O 1
ATOM 2636 N N . GLN B 1 155 ? 1.179 16.953 21.703 1 96.06 155 GLN B N 1
ATOM 2637 C CA . GLN B 1 155 ? 1.015 18.094 22.594 1 96.06 155 GLN B CA 1
ATOM 2638 C C . GLN B 1 155 ? 0.887 19.391 21.828 1 96.06 155 GLN B C 1
ATOM 2640 O O . GLN B 1 155 ? 1.328 19.484 20.672 1 96.06 155 GLN B O 1
ATOM 2645 N N . GLN B 1 156 ? 0.293 20.297 22.484 1 96.5 156 GLN B N 1
ATOM 2646 C CA . GLN B 1 156 ? -0.006 21.547 21.812 1 96.5 156 GLN B CA 1
ATOM 2647 C C . GLN B 1 156 ? 1.258 22.172 21.234 1 96.5 156 GLN B C 1
ATOM 2649 O O . GLN B 1 156 ? 2.32 22.141 21.859 1 96.5 156 GLN B O 1
ATOM 2654 N N . GLN B 1 157 ? 1.114 22.609 20 1 95.06 157 GLN B N 1
ATOM 2655 C CA . GLN B 1 157 ? 2.105 23.438 19.328 1 95.06 157 GLN B CA 1
ATOM 2656 C C . GLN B 1 157 ? 1.534 24.812 18.984 1 95.06 157 GLN B C 1
ATOM 2658 O O . GLN B 1 157 ? 0.355 24.938 18.641 1 95.06 157 GLN B O 1
ATOM 2663 N N . ASN B 1 158 ? 2.371 25.844 19.188 1 95.38 158 ASN B N 1
ATOM 2664 C CA . ASN B 1 158 ? 1.933 27.203 18.891 1 95.38 158 ASN B CA 1
ATOM 2665 C C . ASN B 1 158 ? 2.707 27.781 17.703 1 95.38 158 ASN B C 1
ATOM 2667 O O . ASN B 1 158 ? 3.93 27.922 17.766 1 95.38 158 ASN B O 1
ATOM 2671 N N . ARG B 1 159 ? 1.899 28.109 16.672 1 95.31 159 ARG B N 1
ATOM 2672 C CA . ARG B 1 159 ? 2.529 28.688 15.492 1 95.31 159 ARG B CA 1
ATOM 2673 C C . ARG B 1 159 ? 2.383 30.203 15.477 1 95.31 159 ARG B C 1
ATOM 2675 O O . ARG B 1 159 ? 1.282 30.734 15.656 1 95.31 159 ARG B O 1
ATOM 2682 N N . THR B 1 160 ? 3.537 30.859 15.328 1 94.81 160 THR B N 1
ATOM 2683 C CA . THR B 1 160 ? 3.578 32.281 15.086 1 94.81 160 THR B CA 1
ATOM 2684 C C . THR B 1 160 ? 4.172 32.594 13.719 1 94.81 160 THR B C 1
ATOM 2686 O O . THR B 1 160 ? 4.746 31.719 13.07 1 94.81 160 THR B O 1
ATOM 2689 N N . SER B 1 161 ? 3.973 33.844 13.258 1 92.75 161 SER B N 1
ATOM 2690 C CA . SER B 1 161 ? 4.406 34.188 11.914 1 92.75 161 SER B CA 1
ATOM 2691 C C . SER B 1 161 ? 5.926 34.219 11.805 1 92.75 161 SER B C 1
ATOM 2693 O O . SER B 1 161 ? 6.48 34.156 10.703 1 92.75 161 SER B O 1
ATOM 2695 N N . ASP B 1 162 ? 6.582 34.156 12.977 1 92.38 162 ASP B N 1
ATOM 2696 C CA . ASP B 1 162 ? 8.039 34.312 12.984 1 92.38 162 ASP B CA 1
ATOM 2697 C C . ASP B 1 162 ? 8.719 32.938 12.945 1 92.38 162 ASP B C 1
ATOM 2699 O O . ASP B 1 162 ? 9.938 32.844 12.82 1 92.38 162 ASP B O 1
ATOM 2703 N N . VAL B 1 163 ? 7.891 31.938 13.078 1 90 163 VAL B N 1
ATOM 2704 C CA . VAL B 1 163 ? 8.469 30.609 13.172 1 90 163 VAL B CA 1
ATOM 2705 C C . VAL B 1 163 ? 8.125 29.797 11.922 1 90 163 VAL B C 1
ATOM 2707 O O . VAL B 1 163 ? 6.992 29.859 11.438 1 90 163 VAL B O 1
ATOM 2710 N N . ILE B 1 164 ? 9.148 29.156 11.414 1 92.62 164 ILE B N 1
ATOM 2711 C CA . ILE B 1 164 ? 8.93 28.203 10.336 1 92.62 164 ILE B CA 1
ATOM 2712 C C . ILE B 1 164 ? 8.625 26.828 10.914 1 92.62 164 ILE B C 1
ATOM 2714 O O . ILE B 1 164 ? 9.414 26.281 11.688 1 92.62 164 ILE B O 1
ATOM 2718 N N . LEU B 1 165 ? 7.43 26.375 10.625 1 94.25 165 LEU B N 1
ATOM 2719 C CA . LEU B 1 165 ? 7.086 25 11.008 1 94.25 165 LEU B CA 1
ATOM 2720 C C . LEU B 1 165 ? 7.562 24.016 9.945 1 94.25 165 LEU B C 1
ATOM 2722 O O . LEU B 1 165 ? 7.059 24.016 8.82 1 94.25 165 LEU B O 1
ATOM 2726 N N . LYS B 1 166 ? 8.523 23.219 10.266 1 93.56 166 LYS B N 1
ATOM 2727 C CA . LYS B 1 166 ? 9.031 22.172 9.383 1 93.56 166 LYS B CA 1
ATOM 2728 C C . LYS B 1 166 ? 8.641 20.781 9.883 1 93.56 166 LYS B C 1
ATOM 2730 O O . LYS B 1 166 ? 8.969 20.422 11.016 1 93.56 166 LYS B O 1
ATOM 2735 N N . GLU B 1 167 ? 7.91 20.094 9.07 1 94.38 167 GLU B N 1
ATOM 2736 C CA . GLU B 1 167 ? 7.477 18.75 9.414 1 94.38 167 GLU B CA 1
ATOM 2737 C C . GLU B 1 167 ? 8.125 17.719 8.5 1 94.38 167 GLU B C 1
ATOM 2739 O O . GLU B 1 167 ? 8.172 17.891 7.285 1 94.38 167 GLU B O 1
ATOM 2744 N N . LYS B 1 168 ? 8.648 16.672 9.117 1 93.56 168 LYS B N 1
ATOM 2745 C CA . LYS B 1 168 ? 9.211 15.539 8.406 1 93.56 168 LYS B CA 1
ATOM 2746 C C . LYS B 1 168 ? 8.57 14.227 8.867 1 93.56 168 LYS B C 1
ATOM 2748 O O . LYS B 1 168 ? 8.328 14.047 10.062 1 93.56 168 LYS B O 1
ATOM 2753 N N . PHE B 1 169 ? 8.336 13.391 7.887 1 93.75 169 PHE B N 1
ATOM 2754 C CA . PHE B 1 169 ? 7.75 12.102 8.211 1 93.75 169 PHE B CA 1
ATOM 2755 C C . PHE B 1 169 ? 8.445 10.984 7.445 1 93.75 169 PHE B C 1
ATOM 2757 O O . PHE B 1 169 ? 8.859 11.172 6.297 1 93.75 169 PHE B O 1
ATOM 2764 N N . ILE B 1 170 ? 8.602 9.875 8.156 1 93.12 170 ILE B N 1
ATOM 2765 C CA . ILE B 1 170 ? 8.883 8.602 7.512 1 93.12 170 ILE B CA 1
ATOM 2766 C C . ILE B 1 170 ? 7.648 7.707 7.559 1 93.12 170 ILE B C 1
ATOM 2768 O O . ILE B 1 170 ? 7.203 7.309 8.641 1 93.12 170 ILE B O 1
ATOM 2772 N N . ILE B 1 171 ? 7.152 7.473 6.34 1 89.94 171 ILE B N 1
ATOM 2773 C CA . ILE B 1 171 ? 5.902 6.73 6.254 1 89.94 171 ILE B CA 1
ATOM 2774 C C . ILE B 1 171 ? 6.18 5.297 5.801 1 89.94 171 ILE B C 1
ATOM 2776 O O . ILE B 1 171 ? 6.934 5.078 4.848 1 89.94 171 ILE B O 1
ATOM 2780 N N . THR B 1 172 ? 5.598 4.328 6.562 1 82.62 172 THR B N 1
ATOM 2781 C CA . THR B 1 172 ? 5.668 2.92 6.184 1 82.62 172 THR B CA 1
ATOM 2782 C C . THR B 1 172 ? 4.266 2.332 6.031 1 82.62 172 THR B C 1
ATOM 2784 O O . THR B 1 172 ? 3.342 2.725 6.746 1 82.62 172 THR B O 1
ATOM 2787 N N . MET B 1 173 ? 4.016 1.611 5.004 1 68.75 173 MET B N 1
ATOM 2788 C CA . MET B 1 173 ? 2.695 1.013 4.809 1 68.75 173 MET B CA 1
ATOM 2789 C C . MET B 1 173 ? 2.471 -0.134 5.789 1 68.75 173 MET B C 1
ATOM 2791 O O . MET B 1 173 ? 1.38 -0.706 5.84 1 68.75 173 MET B O 1
ATOM 2795 N N . GLU B 1 174 ? 3.471 -0.474 6.465 1 57.22 174 GLU B N 1
ATOM 2796 C CA . GLU B 1 174 ? 3.275 -1.553 7.43 1 57.22 174 GLU B CA 1
ATOM 2797 C C . GLU B 1 174 ? 2.715 -1.021 8.742 1 57.22 174 GLU B C 1
ATOM 2799 O O . GLU B 1 174 ? 3.021 0.103 9.148 1 57.22 174 GLU B O 1
ATOM 2804 N N . ASN B 1 175 ? 1.447 -1.245 8.898 1 45.75 175 ASN B N 1
ATOM 2805 C CA . ASN B 1 175 ? 0.891 -0.796 10.164 1 45.75 175 ASN B CA 1
ATOM 2806 C C . ASN B 1 175 ? 1.852 -1.062 11.32 1 45.75 175 ASN B C 1
ATOM 2808 O O . ASN B 1 175 ? 1.597 -1.929 12.164 1 45.75 175 ASN B O 1
ATOM 2812 N N . LYS B 1 176 ? 3.16 -1.217 10.93 1 44.12 176 LYS B N 1
ATOM 2813 C CA . LYS B 1 176 ? 3.852 -1.244 12.211 1 44.12 176 LYS B CA 1
ATOM 2814 C C . LYS B 1 176 ? 3.807 0.123 12.891 1 44.12 176 LYS B C 1
ATOM 2816 O O . LYS B 1 176 ? 3.625 1.146 12.227 1 44.12 176 LYS B O 1
ATOM 2821 N N . LYS B 1 177 ? 3.893 0.222 14.109 1 38.91 177 LYS B N 1
ATOM 2822 C CA . LYS B 1 177 ? 4.102 1.415 14.922 1 38.91 177 LYS B CA 1
ATOM 2823 C C . LYS B 1 177 ? 5.133 2.344 14.281 1 38.91 177 LYS B C 1
ATOM 2825 O O . LYS B 1 177 ? 6.227 1.907 13.922 1 38.91 177 LYS B O 1
ATOM 2830 N N . SER B 1 178 ? 4.777 3.449 13.625 1 30.55 178 SER B N 1
ATOM 2831 C CA . SER B 1 178 ? 5.684 4.473 13.117 1 30.55 178 SER B CA 1
ATOM 2832 C C . SER B 1 178 ? 6.941 4.574 13.969 1 30.55 178 SER B C 1
ATOM 2834 O O . SER B 1 178 ? 6.879 4.453 15.195 1 30.55 178 SER B O 1
ATOM 2836 N N . VAL B 1 179 ? 8.18 4.398 13.352 1 28.19 179 VAL B N 1
ATOM 2837 C CA . VAL B 1 179 ? 9.445 4.602 14.047 1 28.19 179 VAL B CA 1
ATOM 2838 C C . VAL B 1 179 ? 9.477 5.996 14.664 1 28.19 179 VAL B C 1
ATOM 2840 O O . VAL B 1 179 ? 9.398 7 13.953 1 28.19 179 VAL B O 1
ATOM 2843 N N . LYS B 1 180 ? 8.75 6.215 15.75 1 27.89 180 LYS B N 1
ATOM 2844 C CA . LYS B 1 180 ? 8.898 7.449 16.516 1 27.89 180 LYS B CA 1
ATOM 2845 C C . LYS B 1 180 ? 10.367 7.828 16.688 1 27.89 180 LYS B C 1
ATOM 2847 O O . LYS B 1 180 ? 11.211 6.961 16.922 1 27.89 180 LYS B O 1
ATOM 2852 N N . GLN B 1 181 ? 10.758 9.141 16.328 1 22.48 181 GLN B N 1
ATOM 2853 C CA . GLN B 1 181 ? 11.984 9.727 16.859 1 22.48 181 GLN B CA 1
ATOM 2854 C C . GLN B 1 181 ? 12.062 9.578 18.375 1 22.48 181 GLN B C 1
ATOM 2856 O O . GLN B 1 181 ? 11.055 9.734 19.062 1 22.48 181 GLN B O 1
#

Sequence (362 aa):
MAIATNNSRVYASLQLKNKQDSMYLAIGKTTPWTNEDAPPAPDPTTTTLTEVIGYKKVARVSLCREYLPSDDSKYPVVSYGSRKFTLIPDEDGYKEQAWMVYVEAEITGDELPTGTFRQVGIHTDLVSKASSEKKALLPTDVTDAGILQFFENRQQQNRTSDVILKEKFIITMENKKSVKQMAIATNNSRVYASLQLKNKQDSMYLAIGKTTPWTNEDAPPAPDPTTTTLTEVIGYKKVARVSLCREYLPSDDSKYPVVSYGSRKFTLIPDEDGYKEQAWMVYVEAEITGDELPTGTFRQVGIHTDLVSKASSEKKALLPTDVTDAGILQFFENRQQQNRTSDVILKEKFIITMENKKSVKQ

Organism: Enterococcus phage phiEF24C (NCBI:txid442493)

Foldseek 3Di:
DDDDDLVNLLVVQLVVLVLLLFKWKWFADQDADPDLVDHDWDDPVDWDDYGIQWIFRWDDKFQKDWDDPVCPPPFDKDDDVPTIIGGDHSVCSNVVSRNKMKIKTKDAAVLTPWFKTFKMFMAGPWDFCDDSPNRMGGPVRTPGSHGTDDMDGGRMDGDHNHDMDMDMDIGGPPPPDGPDD/DDDDDLVNLLVVQLVVLVLLLFKWKWFADQDADPDLVDHDWDDPVDWDDYGIQWIFRWDDKFQKDFDDPVCPPPFDKDDDVPTIIGGDHSVCSNVVSRSKMKIKTKDAAVLTPWFKTFKMFMAGPWDFCDDSPNRMGGPVRTPGSHGTDDMDGGRMDGDHNHDMDMDMAIGGPPPPDGPHD

Secondary structure (DSSP, 8-state):
--EE-HHHHHHHHHHHHTTGGG-EEEEE--SPPSSTTSPPPPPTT--S-TT--EEEE-SEEEEEEE--GGGTTTS-EEEETTEEEEEE-GGGTTTTT--EEEEEEEE-TTSS--EEEEEEEEEES-EESS-TT--EE-GGGEEE--EEEEEEEEEEEEE-TT--EEEEEEEESS-S-----/--EE-HHHHHHHHHHHHTTGGG-EEEEE--SPPSSTTSPPPPPTT--S-TT--EEEE-SEEEEEEE--GGGTTTS-EEEETTEEEEEE-GGGTTTTT--EEEEEEEE-TTSS--EEEEEEEEEES-EESS-TT--EE-GGGEEE--EEEEEEEEEEEEE-TT--EEEEEEEESS-S-----

Solvent-accessible surface area (backbone atoms only — not comparable to full-atom values): 19253 Å² total; per-residue (Å²): 96,48,43,58,15,49,55,33,38,18,49,52,28,48,58,56,53,70,35,52,92,27,25,27,38,34,37,11,27,63,66,80,55,99,43,54,92,58,46,64,81,71,61,43,82,50,63,68,71,52,64,60,56,30,33,30,43,47,72,44,72,38,35,15,33,74,56,52,85,84,40,70,89,77,46,61,71,46,75,54,74,93,41,50,31,29,43,38,57,78,92,44,23,68,86,66,56,19,36,23,29,36,39,30,33,64,50,51,42,74,64,46,84,68,44,52,28,25,31,43,31,37,24,30,65,38,38,63,75,55,62,90,81,60,51,52,36,45,61,89,36,43,79,37,67,52,43,30,32,33,36,29,51,43,52,79,41,77,44,46,56,88,43,72,48,74,46,77,43,79,44,55,76,40,76,53,81,41,85,61,109,98,50,42,58,15,50,55,33,40,18,49,51,27,49,58,56,53,71,34,49,92,29,26,26,39,33,37,12,26,62,66,80,56,99,42,53,90,57,44,64,79,69,61,42,81,49,62,68,69,53,65,59,57,28,34,30,43,48,72,44,70,37,34,15,34,74,56,52,85,84,40,71,88,76,44,60,72,46,77,51,69,94,42,49,32,31,44,38,57,79,92,43,21,67,84,66,56,18,36,23,30,36,39,30,32,63,50,51,41,75,62,46,84,67,44,54,29,24,31,44,32,37,23,31,64,39,38,63,74,52,62,91,83,60,50,51,35,45,62,88,36,45,78,37,67,51,43,32,34,32,34,28,53,42,54,78,39,78,45,45,55,88,43,73,48,75,48,76,46,75,44,57,74,37,79,54,81,38,84,57,104

Radius of gyration: 22.78 Å; Cα contacts (8 Å, |Δi|>4): 880; chains: 2; bounding box: 56×68×57 Å